Protein AF-A0A812WJ21-F1 (afdb_monomer)

Mean predicted aligned error: 18.33 Å

Solvent-accessible surface area (backbone atoms only — not comparable to full-atom values): 18039 Å² total; per-residue (Å²): 114,68,67,64,50,43,68,72,65,39,50,43,44,61,66,55,54,52,52,36,38,76,70,66,51,42,47,60,59,77,84,38,52,49,103,88,46,75,55,64,48,77,44,62,39,42,38,61,66,69,99,84,56,97,63,82,64,48,76,44,56,28,40,33,50,96,64,35,38,33,55,75,62,53,74,68,57,50,50,52,52,50,43,69,74,70,44,82,77,50,76,66,56,58,55,52,54,69,70,65,81,79,85,80,81,92,75,94,80,79,92,82,91,83,90,85,84,87,86,86,90,90,83,69,77,81,88,84,92,62,83,84,70,88,58,79,74,75,71,65,77,89,69,73,78,76,76,62,81,45,96,82,74,53,65,37,38,96,89,77,66,48,63,56,77,92,70,74,71,68,49,73,70,52,48,48,52,62,74,70,48,51,49,60,21,32,31,64,47,35,48,68,51,41,56,54,40,29,59,76,69,70,37,44,89,80,42,48,66,55,52,52,50,61,48,69,73,50,68,88,66,92,57,58,65,67,83,61,81,89,47,66,73,82,79,52,56,64,68,59,43,58,61,64,16,27,93,74,66,52,72,66,59,46,50,47,52,50,48,50,62,71,72,46,58,48,87,79,84,57,86,86,58,92,56,79,82,82,78,107

Radius of gyration: 26.26 Å; Cα contacts (8 Å, |Δi|>4): 243; chains: 1; bounding box: 61×59×67 Å

Structure (mmCIF, N/CA/C/O backbone):
data_AF-A0A812WJ21-F1
#
_entry.id   AF-A0A812WJ21-F1
#
loop_
_atom_site.group_PDB
_atom_site.id
_atom_site.type_symbol
_atom_site.label_atom_id
_atom_site.label_alt_id
_atom_site.label_comp_id
_atom_site.label_asym_id
_atom_site.label_entity_id
_atom_site.label_seq_id
_atom_site.pdbx_PDB_ins_code
_atom_site.Cartn_x
_atom_site.Cartn_y
_atom_site.Cartn_z
_atom_site.occupancy
_atom_site.B_iso_or_equiv
_atom_site.auth_seq_id
_atom_site.auth_comp_id
_atom_site.auth_asym_id
_atom_site.auth_atom_id
_atom_site.pdbx_PDB_model_num
ATOM 1 N N . SER A 1 1 ? -24.408 6.152 34.529 1.00 71.56 1 SER A N 1
ATOM 2 C CA . SER A 1 1 ? -23.507 5.063 34.123 1.00 71.56 1 SER A CA 1
ATOM 3 C C . SER A 1 1 ? -22.146 5.589 33.698 1.00 71.56 1 SER A C 1
ATOM 5 O O . SER A 1 1 ? -22.067 6.591 32.989 1.00 71.56 1 SER A O 1
ATOM 7 N N . LEU A 1 2 ? -21.083 4.865 34.068 1.00 71.75 2 LEU A N 1
ATOM 8 C CA . LEU A 1 2 ? -19.720 5.012 33.532 1.00 71.75 2 LEU A CA 1
ATOM 9 C C . LEU A 1 2 ? -19.694 5.002 31.998 1.00 71.75 2 LEU A C 1
ATOM 11 O O . LEU A 1 2 ? -19.052 5.839 31.379 1.00 71.75 2 LEU A O 1
ATOM 15 N N . LEU A 1 3 ? -20.459 4.085 31.401 1.00 70.38 3 LEU A N 1
ATOM 16 C CA . LEU A 1 3 ? -20.595 3.868 29.960 1.00 70.38 3 LEU A CA 1
ATOM 17 C C . LEU A 1 3 ? -20.854 5.157 29.154 1.00 70.38 3 LEU A C 1
ATOM 19 O O . LEU A 1 3 ? -20.234 5.354 28.114 1.00 70.38 3 LEU A O 1
ATOM 23 N N . ARG A 1 4 ? -21.714 6.068 29.636 1.00 74.19 4 ARG A N 1
ATOM 24 C CA . ARG A 1 4 ? -21.954 7.358 28.955 1.00 74.19 4 ARG A CA 1
ATOM 25 C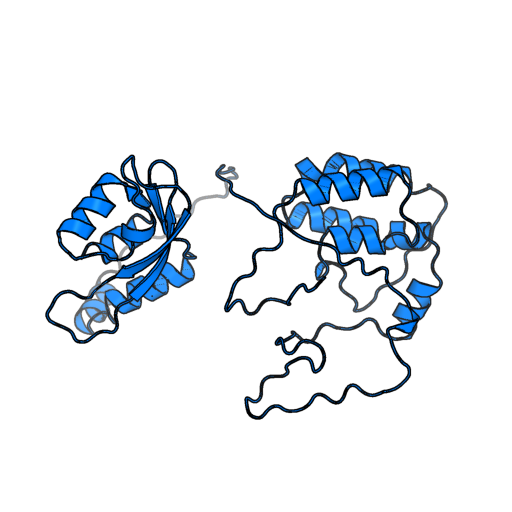 C . ARG A 1 4 ? -20.749 8.301 29.036 1.00 74.19 4 ARG A C 1
ATOM 27 O O . ARG A 1 4 ? -20.488 9.014 28.074 1.00 74.19 4 ARG A O 1
ATOM 34 N N . ARG A 1 5 ? -20.005 8.280 30.148 1.00 77.06 5 ARG A N 1
ATOM 35 C CA . ARG A 1 5 ? -18.767 9.058 30.325 1.00 77.06 5 ARG A CA 1
ATOM 36 C C . ARG A 1 5 ? -17.659 8.527 29.413 1.00 77.06 5 ARG A C 1
ATOM 38 O O . ARG A 1 5 ? -17.090 9.286 28.644 1.00 77.06 5 ARG A O 1
ATOM 45 N N . LEU A 1 6 ? -17.473 7.205 29.409 1.00 77.19 6 LEU A N 1
ATOM 46 C CA . LEU A 1 6 ? -16.522 6.471 28.570 1.00 77.19 6 LEU A CA 1
ATOM 47 C C . LEU A 1 6 ? -16.714 6.755 27.069 1.00 77.19 6 LEU A C 1
ATOM 49 O O . LEU A 1 6 ? -15.742 6.882 26.333 1.00 77.19 6 LEU A O 1
ATOM 53 N N . LEU A 1 7 ? -17.964 6.889 26.611 1.00 75.00 7 LEU A N 1
ATOM 54 C CA . LEU A 1 7 ? -18.275 7.236 25.220 1.00 75.00 7 LEU A CA 1
ATOM 55 C C . LEU A 1 7 ? -18.104 8.731 24.912 1.00 75.00 7 LEU A C 1
ATOM 57 O O . LEU A 1 7 ? -17.746 9.068 23.789 1.00 75.00 7 LEU A O 1
ATOM 61 N N . ALA A 1 8 ? -18.325 9.625 25.878 1.00 77.25 8 ALA A N 1
ATOM 62 C CA . ALA A 1 8 ? -18.106 11.061 25.690 1.00 77.25 8 ALA A CA 1
ATOM 63 C C . ALA A 1 8 ? -16.611 11.432 25.692 1.00 77.25 8 ALA A C 1
ATOM 65 O O . ALA A 1 8 ? -16.162 12.203 24.848 1.00 77.25 8 ALA A O 1
ATOM 66 N N . GLU A 1 9 ? -15.845 10.870 26.628 1.00 80.75 9 GLU A N 1
ATOM 67 C CA . GLU A 1 9 ? -14.429 11.187 26.858 1.00 80.75 9 GLU A CA 1
ATOM 68 C C . GLU A 1 9 ? -13.484 10.314 26.017 1.00 80.75 9 GLU A C 1
ATOM 70 O O . GLU A 1 9 ? -12.372 10.736 25.719 1.00 80.75 9 GLU A O 1
ATOM 75 N N . ARG A 1 10 ? -13.926 9.116 25.593 1.00 78.12 10 ARG A N 1
ATOM 76 C CA . ARG A 1 10 ? -13.173 8.087 24.830 1.00 78.12 10 ARG A CA 1
ATOM 77 C C . ARG A 1 10 ? -11.959 7.480 25.547 1.00 78.12 10 ARG A C 1
ATOM 79 O O . ARG A 1 10 ? -11.458 6.448 25.101 1.00 78.12 10 ARG A O 1
ATOM 86 N N . GLU A 1 11 ? -11.546 8.084 26.652 1.00 81.94 11 GLU A N 1
ATOM 87 C CA . GLU A 1 11 ? -10.436 7.718 27.525 1.00 81.94 11 GLU A CA 1
ATOM 88 C C . GLU A 1 11 ? -10.957 7.454 28.953 1.00 81.94 11 GLU A C 1
ATOM 90 O O . GLU A 1 11 ? -11.935 8.060 29.393 1.00 81.94 11 GLU A O 1
ATOM 95 N N . LEU A 1 12 ? -10.310 6.550 29.692 1.00 81.56 12 LEU A N 1
ATOM 96 C CA . LEU A 1 12 ? -10.530 6.338 31.126 1.00 81.56 12 LEU A CA 1
ATOM 97 C C . LEU A 1 12 ? -9.187 6.110 31.821 1.00 81.56 12 LEU A C 1
ATOM 99 O O . LEU A 1 12 ? -8.403 5.266 31.384 1.00 81.56 12 LEU A O 1
ATOM 103 N N . THR A 1 13 ? -8.907 6.814 32.920 1.00 83.56 13 THR A N 1
ATOM 104 C CA . THR A 1 13 ? -7.627 6.616 33.619 1.00 83.56 13 THR A CA 1
ATOM 105 C C . THR A 1 13 ? -7.554 5.237 34.280 1.00 83.56 13 THR A C 1
ATOM 107 O O . THR A 1 13 ? -8.561 4.691 34.742 1.00 83.56 13 THR A O 1
ATOM 110 N N . ALA A 1 14 ? -6.346 4.673 34.399 1.00 79.06 14 ALA A N 1
ATOM 111 C CA . ALA A 1 14 ? -6.130 3.381 35.066 1.00 79.06 14 ALA A CA 1
ATOM 112 C C . ALA A 1 14 ? -6.646 3.338 36.526 1.00 79.06 14 ALA A C 1
ATOM 114 O O . ALA A 1 14 ? -6.975 2.271 37.047 1.00 79.06 14 ALA A O 1
ATOM 115 N N . THR A 1 15 ? -6.736 4.496 37.186 1.00 82.25 15 THR A N 1
ATOM 116 C CA . THR A 1 15 ? -7.358 4.679 38.505 1.00 82.25 15 THR A CA 1
ATOM 117 C C . THR A 1 15 ? -8.878 4.532 38.473 1.00 82.25 15 THR A C 1
ATOM 119 O O . THR A 1 15 ? -9.431 3.775 39.266 1.00 82.25 15 THR A O 1
ATOM 122 N N . GLU A 1 16 ? -9.557 5.201 37.542 1.00 84.19 16 GLU A N 1
ATOM 123 C CA . GLU A 1 16 ? -11.023 5.175 37.441 1.00 84.19 16 GLU A CA 1
ATOM 124 C C . GLU A 1 16 ? -11.541 3.838 36.906 1.00 84.19 16 GLU A C 1
ATOM 126 O O . GLU A 1 16 ? -12.606 3.384 37.318 1.00 84.19 16 GLU A O 1
ATOM 131 N N . ALA A 1 17 ? -10.767 3.175 36.041 1.00 81.69 17 ALA A N 1
ATOM 132 C CA . ALA A 1 17 ? -11.058 1.830 35.552 1.00 81.69 17 ALA A CA 1
ATOM 133 C C . ALA A 1 17 ? -11.152 0.812 36.707 1.00 81.69 17 ALA A C 1
ATOM 135 O O . ALA A 1 17 ? -12.098 0.027 36.770 1.00 81.69 17 ALA A O 1
ATOM 136 N N . ARG A 1 18 ? -10.221 0.887 37.668 1.00 82.12 18 ARG A N 1
ATOM 137 C CA . ARG A 1 18 ? -10.233 0.074 38.899 1.00 82.12 18 ARG A CA 1
ATOM 138 C C . ARG A 1 18 ? -11.337 0.479 39.874 1.00 82.12 18 ARG A C 1
ATOM 140 O O . ARG A 1 18 ? -11.901 -0.373 40.555 1.00 82.12 18 ARG A O 1
ATOM 147 N N . GLU A 1 19 ? -11.666 1.768 39.956 1.00 85.19 19 GLU A N 1
ATOM 148 C CA . GLU A 1 19 ? -12.785 2.216 40.788 1.00 85.19 19 GLU A CA 1
ATOM 149 C C . GLU A 1 19 ? -14.120 1.682 40.243 1.00 85.19 19 GLU A C 1
ATOM 151 O O . GLU A 1 19 ? -14.912 1.126 40.999 1.00 85.19 19 GLU A O 1
ATOM 156 N N . ALA A 1 20 ? -14.333 1.745 38.926 1.00 83.00 20 ALA A N 1
ATOM 157 C CA . ALA A 1 20 ? -15.481 1.145 38.249 1.00 83.00 20 ALA A CA 1
ATOM 158 C C . ALA A 1 20 ? -15.585 -0.378 38.452 1.00 83.00 20 ALA A C 1
ATOM 160 O O . ALA A 1 20 ? -16.666 -0.881 38.760 1.00 83.00 20 ALA A O 1
ATOM 161 N N . GLU A 1 21 ? -14.468 -1.102 38.334 1.00 83.50 21 GLU A N 1
ATOM 162 C CA . GLU A 1 21 ? -14.368 -2.535 38.650 1.00 83.50 21 GLU A CA 1
ATOM 163 C C . GLU A 1 21 ? -14.791 -2.816 40.103 1.00 83.50 21 GLU A C 1
ATOM 165 O O . GLU A 1 21 ? -15.633 -3.678 40.350 1.00 83.50 21 GLU A O 1
ATOM 170 N N . SER A 1 22 ? -14.311 -2.019 41.069 1.00 84.62 22 SER A N 1
ATOM 171 C CA . SER A 1 22 ? -14.700 -2.144 42.486 1.00 84.62 22 SER A CA 1
ATOM 172 C C . SER A 1 22 ? -16.176 -1.833 42.772 1.00 84.62 22 SER A C 1
ATOM 174 O O . SER A 1 22 ? -16.721 -2.320 43.763 1.00 84.62 22 SER A O 1
ATOM 176 N N . ARG A 1 23 ? -16.839 -1.061 41.897 1.00 84.94 23 ARG A N 1
ATOM 177 C CA . ARG A 1 23 ? -18.291 -0.807 41.926 1.00 84.94 23 ARG A CA 1
ATOM 178 C C . ARG A 1 23 ? -19.095 -1.854 41.138 1.00 84.94 23 ARG A C 1
ATOM 180 O O . ARG A 1 23 ? -20.321 -1.810 41.161 1.00 84.94 23 ARG A O 1
ATOM 187 N N . GLY A 1 24 ? -18.434 -2.793 40.454 1.00 81.31 24 GLY A N 1
ATOM 188 C CA . GLY A 1 24 ? -19.066 -3.816 39.613 1.00 81.31 24 GLY A CA 1
ATOM 189 C C . GLY A 1 24 ? -19.594 -3.304 38.266 1.00 81.31 24 GLY A C 1
ATOM 190 O O . GLY A 1 24 ? -20.314 -4.024 37.581 1.00 81.31 24 GLY A O 1
ATOM 191 N N . GLU A 1 25 ? -19.242 -2.079 37.867 1.00 80.56 25 GLU A N 1
ATOM 192 C CA . GLU A 1 25 ? -19.702 -1.442 36.619 1.00 80.56 25 GLU A CA 1
ATOM 193 C C . GLU A 1 25 ? -18.975 -1.970 35.369 1.00 80.56 25 GLU A C 1
ATOM 195 O O . GLU A 1 25 ? -19.390 -1.703 34.239 1.00 80.56 25 GLU A O 1
ATOM 200 N N . LEU A 1 26 ? -17.861 -2.676 35.575 1.00 78.19 26 LEU A N 1
ATOM 201 C CA . LEU A 1 26 ? -16.886 -3.042 34.556 1.00 78.19 26 LEU A CA 1
ATOM 202 C C . LEU A 1 26 ? -16.240 -4.391 34.911 1.00 78.19 26 LEU A C 1
ATOM 204 O O . LEU A 1 26 ? -15.909 -4.634 36.070 1.00 78.19 26 LEU A O 1
ATOM 208 N N . GLN A 1 27 ? -16.069 -5.262 33.913 1.00 78.75 27 GLN A N 1
ATOM 209 C CA . GLN A 1 27 ? -15.474 -6.602 34.044 1.00 78.75 27 GLN A CA 1
ATOM 210 C C . GLN A 1 27 ? -14.436 -6.844 32.934 1.00 78.75 27 GLN A C 1
ATOM 212 O O . GLN A 1 27 ? -14.587 -6.308 31.830 1.00 78.75 27 GLN A O 1
ATOM 217 N N . GLY A 1 28 ? -13.408 -7.656 33.211 1.00 74.69 28 GLY A N 1
ATOM 218 C CA . GLY A 1 28 ? -12.339 -8.024 32.274 1.00 74.69 28 GLY A CA 1
ATOM 219 C C . GLY A 1 28 ? -10.954 -7.433 32.590 1.00 74.69 28 GLY A C 1
ATOM 220 O O . GLY A 1 28 ? -9.984 -7.783 31.915 1.00 74.69 28 GLY A O 1
ATOM 221 N N . LEU A 1 29 ? -10.820 -6.561 33.600 1.00 76.19 29 LEU A N 1
ATOM 222 C CA . LEU A 1 29 ? -9.520 -6.008 34.023 1.00 76.19 29 LEU A CA 1
ATOM 223 C C . LEU A 1 29 ? -8.632 -7.038 34.730 1.00 76.19 29 LEU A C 1
ATOM 225 O O . LEU A 1 29 ? -7.406 -6.908 34.701 1.00 76.19 29 LEU A O 1
ATOM 229 N N . GLU A 1 30 ? -9.214 -8.103 35.278 1.00 76.50 30 GLU A N 1
ATOM 230 C CA . GLU A 1 30 ? -8.499 -9.223 35.884 1.00 76.50 30 GLU A CA 1
ATOM 231 C C . GLU A 1 30 ? -7.540 -9.927 34.903 1.00 76.50 30 GLU A C 1
ATOM 233 O O . GLU A 1 30 ? -6.543 -10.509 35.325 1.00 76.50 30 GLU A O 1
ATOM 238 N N . ALA A 1 31 ? -7.780 -9.816 33.590 1.00 69.75 31 ALA A N 1
ATOM 239 C CA . ALA A 1 31 ? -6.888 -10.325 32.545 1.00 69.75 31 ALA A CA 1
ATOM 240 C C . ALA A 1 31 ? -5.664 -9.422 32.271 1.00 69.75 31 ALA A C 1
ATOM 242 O O . ALA A 1 31 ? -4.700 -9.866 31.644 1.00 69.75 31 ALA A O 1
ATOM 243 N N . LEU A 1 32 ? -5.693 -8.163 32.724 1.00 68.38 32 LEU A N 1
ATOM 244 C CA . LEU A 1 32 ? -4.617 -7.174 32.561 1.00 68.38 32 LEU A CA 1
ATOM 245 C C . LEU A 1 32 ? -3.864 -6.878 33.865 1.00 68.38 32 LEU A C 1
ATOM 247 O O . LEU A 1 32 ? -2.745 -6.362 33.814 1.00 68.38 32 LEU A O 1
ATOM 251 N N . SER A 1 33 ? -4.476 -7.171 35.014 1.00 66.00 33 SER A N 1
ATOM 252 C CA . SER A 1 33 ? -3.963 -6.855 36.346 1.00 66.00 33 SER A CA 1
ATOM 253 C C . SER A 1 33 ? -2.974 -7.908 36.842 1.00 66.00 33 SER A C 1
ATOM 255 O O . SER A 1 33 ? -3.344 -9.021 37.208 1.00 66.00 33 SER A O 1
ATOM 257 N N . ASP A 1 34 ? -1.697 -7.537 36.876 1.00 68.69 34 ASP A N 1
ATOM 258 C CA . ASP A 1 34 ? -0.644 -8.295 37.547 1.00 68.69 34 ASP A CA 1
ATOM 259 C C . ASP A 1 34 ? -0.338 -7.656 38.914 1.00 68.69 34 ASP A C 1
ATOM 261 O O . ASP A 1 34 ? -0.689 -6.500 39.167 1.00 68.69 34 ASP A O 1
ATOM 265 N N . ALA A 1 35 ? 0.379 -8.357 39.796 1.00 59.34 35 ALA A N 1
ATOM 266 C CA . ALA A 1 35 ? 0.643 -7.891 41.169 1.00 59.34 35 ALA A CA 1
ATOM 267 C C . ALA A 1 35 ? 1.419 -6.551 41.271 1.00 59.34 35 ALA A C 1
ATOM 269 O O . ALA A 1 35 ? 1.544 -5.992 42.360 1.00 59.34 35 ALA A O 1
ATOM 270 N N . ALA A 1 36 ? 1.938 -6.036 40.150 1.00 58.12 36 ALA A N 1
ATOM 271 C CA . ALA A 1 36 ? 2.646 -4.761 40.041 1.00 58.12 36 ALA A CA 1
ATOM 272 C C . ALA A 1 36 ? 1.864 -3.647 39.305 1.00 58.12 36 ALA A C 1
ATOM 274 O O . ALA A 1 36 ? 2.296 -2.497 39.338 1.00 58.12 36 ALA A O 1
ATOM 275 N N . GLY A 1 37 ? 0.743 -3.941 38.632 1.00 64.19 37 GLY A N 1
ATOM 276 C CA . GLY A 1 37 ? 0.051 -2.964 37.782 1.00 64.19 37 GLY A CA 1
ATOM 277 C C . GLY A 1 37 ? -0.811 -3.585 36.681 1.00 64.19 37 GLY A C 1
ATOM 278 O O . GLY A 1 37 ? -0.810 -4.798 36.489 1.00 64.19 37 GLY A O 1
ATOM 279 N N . LEU A 1 38 ? -1.535 -2.740 35.941 1.00 64.19 38 LEU A N 1
ATOM 280 C CA . LEU A 1 38 ? -2.133 -3.147 34.667 1.00 64.19 38 LEU A CA 1
ATOM 281 C C . LEU A 1 38 ? -1.044 -3.149 33.578 1.00 64.19 38 LEU A C 1
ATOM 283 O O . LEU A 1 38 ? -0.205 -2.248 33.556 1.00 64.19 38 LEU A O 1
ATOM 287 N N . LYS A 1 39 ? -1.048 -4.134 32.674 1.00 66.12 39 LYS A N 1
ATOM 288 C CA . LYS A 1 39 ? -0.121 -4.188 31.525 1.00 66.12 39 LYS A CA 1
ATOM 289 C C . LYS A 1 39 ? -0.755 -3.602 30.258 1.00 66.12 39 LYS A C 1
ATOM 291 O O . LYS A 1 39 ? -1.908 -3.938 29.992 1.00 66.12 39 LYS A O 1
ATOM 296 N N . PRO A 1 40 ? -0.014 -2.841 29.427 1.00 68.31 40 PRO A N 1
ATOM 297 C CA . PRO A 1 40 ? -0.504 -2.409 28.121 1.00 68.31 40 PRO A CA 1
ATOM 298 C C . PRO A 1 40 ? -0.958 -3.588 27.250 1.00 68.31 40 PRO A C 1
ATOM 300 O O . PRO A 1 40 ? -0.296 -4.629 27.206 1.00 68.31 40 PRO A O 1
ATOM 303 N N . GLY A 1 41 ? -2.082 -3.432 26.552 1.00 72.69 41 GLY A N 1
ATOM 304 C CA . GLY A 1 41 ? -2.715 -4.524 25.812 1.00 72.69 41 GLY A CA 1
ATOM 305 C C . GLY A 1 41 ? -4.108 -4.179 25.289 1.00 72.69 41 GLY A C 1
ATOM 306 O O . GLY A 1 41 ? -4.515 -3.021 25.294 1.00 72.69 41 GLY A O 1
ATOM 307 N N . PHE A 1 42 ? -4.846 -5.195 24.844 1.00 67.44 42 PHE A N 1
ATOM 308 C CA . PHE A 1 42 ? -6.238 -5.064 24.406 1.00 67.44 42 PHE A CA 1
ATOM 309 C C . PHE A 1 42 ? -7.157 -5.862 25.328 1.00 67.44 42 PHE A C 1
ATOM 311 O O . PHE A 1 42 ? -6.822 -6.984 25.708 1.00 67.44 42 PHE A O 1
ATOM 318 N N . VAL A 1 43 ? -8.329 -5.311 25.640 1.00 69.81 43 VAL A N 1
ATOM 319 C CA . VAL A 1 43 ? -9.354 -5.980 26.450 1.00 69.81 43 VAL A CA 1
ATOM 320 C C . VAL A 1 43 ? -10.737 -5.776 25.843 1.00 69.81 43 VAL A C 1
ATOM 322 O O . VAL A 1 43 ? -11.020 -4.737 25.247 1.00 69.81 43 VAL A O 1
ATOM 325 N N . ALA A 1 44 ? -11.603 -6.774 26.002 1.00 70.81 44 ALA A N 1
ATOM 326 C CA . ALA A 1 44 ? -13.026 -6.644 25.722 1.00 70.81 44 ALA A CA 1
ATOM 327 C C . ALA A 1 44 ? -13.739 -6.268 27.027 1.00 70.81 44 ALA A C 1
ATOM 329 O O . ALA A 1 44 ? -14.006 -7.132 27.861 1.00 70.81 44 ALA A O 1
ATOM 330 N N . LEU A 1 45 ? -14.019 -4.978 27.215 1.00 70.19 45 LEU A N 1
ATOM 331 C CA . LEU A 1 45 ? -14.797 -4.506 28.355 1.00 70.19 45 LEU A CA 1
ATOM 332 C C . LEU A 1 45 ? -16.247 -4.946 28.195 1.00 70.19 45 LEU A C 1
ATOM 334 O O . LEU A 1 45 ? -16.891 -4.593 27.207 1.00 70.19 45 LEU A O 1
ATOM 338 N N . THR A 1 46 ? -16.765 -5.674 29.182 1.00 72.88 46 THR A N 1
ATOM 339 C CA . THR A 1 46 ? -18.200 -5.965 29.276 1.00 72.88 46 THR A CA 1
ATOM 340 C C . THR A 1 46 ? -18.846 -4.931 30.188 1.00 72.88 46 THR A C 1
ATOM 342 O O . THR A 1 46 ? -18.549 -4.867 31.380 1.00 72.88 46 THR A O 1
ATOM 345 N N . LEU A 1 47 ? -19.704 -4.095 29.606 1.00 68.50 47 LEU A N 1
ATOM 346 C CA . LEU A 1 47 ? -20.352 -2.960 30.255 1.00 68.50 47 LEU A CA 1
ATOM 347 C C . LEU A 1 47 ? -21.804 -3.339 30.566 1.00 68.50 47 LEU A C 1
ATOM 349 O O . LEU A 1 47 ? -22.617 -3.570 29.663 1.00 68.50 47 LEU A O 1
ATOM 353 N N . LEU A 1 48 ? -22.101 -3.459 31.861 1.00 67.06 48 LEU A N 1
ATOM 354 C CA . LEU A 1 48 ? -23.391 -3.922 32.369 1.00 67.06 48 LEU A CA 1
ATOM 355 C C . LEU A 1 48 ? -24.425 -2.777 32.398 1.00 67.06 48 LEU A C 1
ATOM 357 O O . LEU A 1 48 ? -24.062 -1.631 32.679 1.00 67.06 48 LEU A O 1
ATOM 361 N N . PRO A 1 49 ? -25.716 -3.053 32.128 1.00 65.94 49 PRO A N 1
ATOM 362 C CA . PRO A 1 49 ? -26.780 -2.075 32.337 1.00 65.94 49 PRO A CA 1
ATOM 363 C C . PRO A 1 49 ? -27.017 -1.825 33.836 1.00 65.94 49 PRO A C 1
ATOM 365 O O . PRO A 1 49 ? -26.864 -2.724 34.662 1.00 65.94 49 PRO A O 1
ATOM 368 N N . GLU A 1 50 ? -27.451 -0.612 34.186 1.00 66.12 50 GLU A N 1
ATOM 369 C CA . GLU A 1 50 ? -27.962 -0.316 35.532 1.00 66.12 50 GLU A CA 1
ATOM 370 C C . GLU A 1 50 ? -29.236 -1.153 35.802 1.00 66.12 50 GLU A C 1
ATOM 372 O O . GLU A 1 50 ? -30.021 -1.394 34.884 1.00 66.12 50 GLU A O 1
ATOM 377 N N . GLU A 1 51 ? -29.441 -1.592 37.052 1.00 60.12 51 GLU A N 1
ATOM 378 C CA . GLU A 1 51 ? -30.209 -2.791 37.483 1.00 60.12 51 GLU A CA 1
ATOM 379 C C . GLU A 1 51 ? -31.700 -2.928 37.069 1.00 60.12 51 GLU A C 1
ATOM 381 O O . GLU A 1 51 ? -32.392 -3.830 37.541 1.00 60.12 51 GLU A O 1
ATOM 386 N N . LYS A 1 52 ? -32.251 -2.035 36.241 1.00 60.25 52 LYS A N 1
ATOM 387 C CA . LYS A 1 52 ? -33.697 -1.912 35.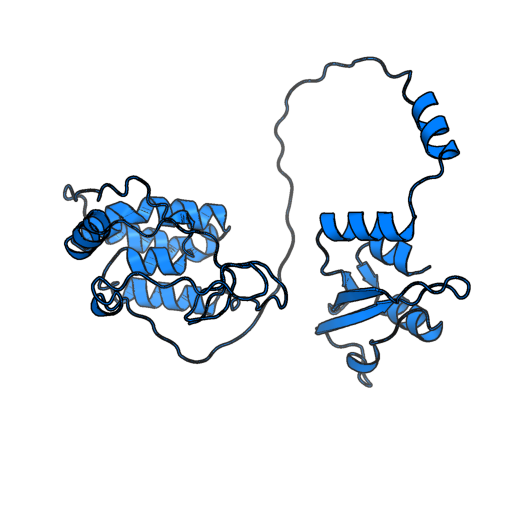979 1.00 60.25 52 LYS A CA 1
ATOM 388 C C . LYS A 1 52 ? -34.154 -2.302 34.575 1.00 60.25 52 LYS A C 1
ATOM 390 O O . LYS A 1 52 ? -35.362 -2.404 34.369 1.00 60.25 52 LYS A O 1
ATOM 395 N N . GLU A 1 53 ? -33.250 -2.550 33.626 1.00 56.56 53 GLU A N 1
ATOM 396 C CA . GLU A 1 53 ? -33.621 -2.949 32.260 1.00 56.56 53 GLU A CA 1
ATOM 397 C C . GLU A 1 53 ? -32.886 -4.221 31.797 1.00 56.56 53 GLU A C 1
ATOM 399 O O . GLU A 1 53 ? -31.660 -4.280 31.889 1.00 56.56 53 GLU A O 1
ATOM 404 N N . PRO A 1 54 ? -33.589 -5.222 31.225 1.00 56.09 54 PRO A N 1
ATOM 405 C CA . PRO A 1 54 ? -32.991 -6.460 30.717 1.00 56.09 54 PRO A CA 1
ATOM 406 C C . PRO A 1 54 ? -32.349 -6.261 29.329 1.00 56.09 54 PRO A C 1
ATOM 408 O O . PRO A 1 54 ? -32.610 -7.016 28.391 1.00 56.09 54 PRO A O 1
ATOM 411 N N . LYS A 1 55 ? -31.533 -5.214 29.176 1.00 61.62 55 LYS A N 1
ATOM 412 C CA . LYS A 1 55 ? -30.726 -4.985 27.971 1.00 61.62 55 LYS A CA 1
ATOM 413 C C . LYS A 1 55 ? -29.543 -5.966 27.946 1.00 61.62 55 LYS A C 1
ATOM 415 O O . LYS A 1 55 ? -29.000 -6.279 29.007 1.00 61.62 55 LYS A O 1
ATOM 420 N N . PRO A 1 56 ? -29.129 -6.470 26.769 1.00 58.41 56 PRO A N 1
ATOM 421 C CA . PRO A 1 56 ? -27.911 -7.267 26.670 1.00 58.41 56 PRO A CA 1
ATOM 422 C C . PRO A 1 56 ? -26.696 -6.413 27.079 1.00 58.41 56 PRO A C 1
ATOM 424 O O . PRO A 1 56 ? -26.675 -5.218 26.776 1.00 58.41 56 PRO A O 1
ATOM 427 N N . PRO A 1 57 ? -25.685 -6.988 27.754 1.00 67.88 57 PRO A N 1
ATOM 428 C CA . PRO A 1 57 ? -24.478 -6.253 28.110 1.00 67.88 57 PRO A CA 1
ATOM 429 C C . PRO A 1 57 ? -23.673 -5.906 26.853 1.00 67.88 57 PRO A C 1
ATOM 431 O O . PRO A 1 57 ? -23.591 -6.699 25.911 1.00 67.88 57 PRO A O 1
ATOM 434 N N . TYR A 1 58 ? -23.059 -4.726 26.846 1.00 68.69 58 TYR A N 1
ATOM 435 C CA . TYR A 1 58 ? -22.302 -4.233 25.698 1.00 68.69 58 TYR A CA 1
ATOM 436 C C . TYR A 1 58 ? -20.835 -4.646 25.823 1.00 68.69 58 TYR A C 1
ATOM 438 O O . TYR A 1 58 ? -20.188 -4.328 26.817 1.00 68.69 58 TYR A O 1
ATOM 446 N N . ALA A 1 59 ? -20.304 -5.336 24.813 1.00 70.19 59 ALA A N 1
ATOM 447 C CA . ALA A 1 59 ? -18.887 -5.679 24.731 1.00 70.19 59 ALA A CA 1
ATOM 448 C C . ALA A 1 59 ? -18.157 -4.668 23.834 1.00 70.19 59 ALA A C 1
ATOM 450 O O . ALA A 1 59 ? -18.502 -4.529 22.660 1.00 70.19 59 ALA A O 1
ATOM 451 N N . VAL A 1 60 ? -17.150 -3.975 24.369 1.00 70.50 60 VAL A N 1
ATOM 452 C CA . VAL A 1 60 ? -16.377 -2.956 23.640 1.00 70.50 60 VAL A CA 1
ATOM 453 C C . VAL A 1 60 ? -14.886 -3.276 23.711 1.00 70.50 60 VAL A C 1
ATOM 455 O O . VAL A 1 60 ? -14.347 -3.525 24.787 1.00 70.50 60 VAL A O 1
ATOM 458 N N . ALA A 1 61 ? -14.208 -3.260 22.562 1.00 73.62 61 ALA A N 1
ATOM 459 C CA . ALA A 1 61 ? -12.758 -3.398 22.507 1.00 73.62 61 ALA A CA 1
ATOM 460 C C . ALA A 1 61 ? -12.080 -2.086 22.933 1.00 73.62 61 ALA A C 1
ATOM 462 O O . ALA A 1 61 ? -12.354 -1.023 22.371 1.00 73.62 61 ALA A O 1
ATOM 463 N N . ALA A 1 62 ? -11.172 -2.175 23.899 1.00 76.50 62 ALA A N 1
ATOM 464 C CA . ALA A 1 62 ? -10.363 -1.059 24.364 1.00 76.50 62 ALA A CA 1
ATOM 465 C C . ALA A 1 62 ? -8.871 -1.407 24.321 1.00 76.50 62 ALA A C 1
ATOM 467 O O . ALA A 1 62 ? -8.477 -2.545 24.596 1.00 76.50 62 ALA A O 1
ATOM 468 N N . SER A 1 63 ? -8.049 -0.418 23.984 1.00 76.19 63 SER A N 1
ATOM 469 C CA . SER A 1 63 ? -6.590 -0.472 24.070 1.00 76.19 63 SER A CA 1
ATOM 470 C C . SER A 1 63 ? -6.133 0.219 25.348 1.00 76.19 63 SER A C 1
ATOM 472 O O . SER A 1 63 ? -6.400 1.400 25.545 1.00 76.19 63 SER A O 1
ATOM 474 N N . LEU A 1 64 ? -5.435 -0.511 26.213 1.00 73.81 64 LEU A N 1
ATOM 475 C CA . LEU A 1 64 ? -4.813 0.034 27.412 1.00 73.81 64 LEU A CA 1
ATOM 476 C C . LEU A 1 64 ? -3.364 0.445 27.100 1.00 73.81 64 LEU A C 1
ATOM 478 O O . LEU A 1 64 ? -2.555 -0.391 26.687 1.00 73.81 64 LEU A O 1
ATOM 482 N N . SER A 1 65 ? -3.046 1.720 27.321 1.00 69.94 65 SER A N 1
ATOM 483 C CA . SER A 1 65 ? -1.689 2.278 27.338 1.00 69.94 65 SER A CA 1
ATOM 484 C C . SER A 1 65 ? -1.092 2.230 28.757 1.00 69.94 65 SER A C 1
ATOM 486 O O . SER A 1 65 ? -1.690 1.681 29.679 1.00 69.94 65 SER A O 1
ATOM 488 N N . GLU A 1 66 ? 0.103 2.788 28.973 1.00 63.53 66 GLU A N 1
ATOM 489 C CA . GLU A 1 66 ? 0.706 2.840 30.320 1.00 63.53 66 GLU A CA 1
ATOM 490 C C . GLU A 1 66 ? -0.042 3.777 31.292 1.00 63.53 66 GLU A C 1
ATOM 492 O O . GLU A 1 66 ? 0.120 3.651 32.505 1.00 63.53 66 GLU A O 1
ATOM 497 N N . SER A 1 67 ? -0.873 4.696 30.782 1.00 66.38 67 SER A N 1
ATOM 498 C CA . SER A 1 67 ? -1.602 5.698 31.576 1.00 66.38 67 SER A CA 1
ATOM 499 C C . SER A 1 67 ? -3.127 5.558 31.527 1.00 66.38 67 SER A C 1
ATOM 501 O O . SER A 1 67 ? -3.796 5.853 32.523 1.00 66.38 67 SER A O 1
ATOM 503 N N . ALA A 1 68 ? -3.685 5.123 30.394 1.00 74.38 68 ALA A N 1
ATOM 504 C CA . ALA A 1 68 ? -5.116 5.230 30.127 1.00 74.38 68 ALA A CA 1
ATOM 505 C C . ALA A 1 68 ? -5.673 4.100 29.253 1.00 74.38 68 ALA A C 1
ATOM 507 O O . ALA A 1 68 ? -4.961 3.466 28.476 1.00 74.38 68 ALA A O 1
ATOM 508 N N . LEU A 1 69 ? -6.974 3.861 29.390 1.00 73.31 69 LEU A N 1
ATOM 509 C CA . LEU A 1 69 ? -7.756 2.937 28.582 1.00 73.31 69 LEU A CA 1
ATOM 510 C C . LEU A 1 69 ? -8.518 3.732 27.516 1.00 73.31 69 LEU A C 1
ATOM 512 O O . LEU A 1 69 ? -9.372 4.549 27.845 1.00 73.31 69 LEU A O 1
ATOM 516 N N . GLU A 1 70 ? -8.213 3.478 26.247 1.00 77.56 70 GLU A N 1
ATOM 517 C CA . GLU A 1 70 ? -8.784 4.163 25.084 1.00 77.56 70 GLU A CA 1
ATOM 518 C C . GLU A 1 70 ? -9.784 3.252 24.355 1.00 77.56 70 GLU A C 1
ATOM 520 O O . GLU A 1 70 ? -9.517 2.068 24.123 1.00 77.56 70 GLU A O 1
ATOM 525 N N . LEU A 1 71 ? -10.940 3.790 23.955 1.00 79.12 71 LEU A N 1
ATOM 526 C CA . LEU A 1 71 ? -11.928 3.042 23.171 1.00 79.12 71 LEU A CA 1
ATOM 527 C C . LEU A 1 71 ? -11.514 2.906 21.700 1.00 79.12 71 LEU A C 1
ATOM 529 O O . LEU A 1 71 ? -11.496 3.888 20.955 1.00 79.12 71 LEU A O 1
ATOM 533 N N . ALA A 1 72 ? -11.328 1.668 21.235 1.00 75.00 72 ALA A N 1
ATOM 534 C CA . ALA A 1 72 ? -10.981 1.346 19.848 1.00 75.00 72 ALA A CA 1
ATOM 535 C C . ALA A 1 72 ? -12.199 1.388 18.889 1.00 75.00 72 ALA A C 1
ATOM 537 O O . ALA A 1 72 ? -12.329 0.550 17.998 1.00 75.00 72 ALA A O 1
ATOM 538 N N . LEU A 1 73 ? -13.103 2.358 19.082 1.00 75.31 73 LEU A N 1
ATOM 539 C CA . LEU A 1 73 ? -14.307 2.582 18.272 1.00 75.31 73 LEU A CA 1
ATOM 540 C C . LEU A 1 73 ? -14.121 3.747 17.295 1.00 75.31 73 LEU A C 1
ATOM 542 O O . LEU A 1 73 ? -13.604 4.809 17.664 1.00 75.31 73 LEU A O 1
ATOM 546 N N . THR A 1 74 ? -14.630 3.601 16.070 1.00 76.25 74 THR A N 1
ATOM 547 C CA . THR A 1 74 ? -14.778 4.732 15.143 1.00 76.25 74 THR A CA 1
ATOM 548 C C . THR A 1 74 ? -15.819 5.730 15.657 1.00 76.25 74 THR A C 1
ATOM 550 O O . THR A 1 74 ? -16.728 5.382 16.411 1.00 76.25 74 THR A O 1
ATOM 553 N N . GLN A 1 75 ? -15.731 6.985 15.208 1.00 72.69 75 GLN A N 1
ATOM 554 C CA . GLN A 1 75 ? -16.697 8.030 15.574 1.00 72.69 75 GLN A CA 1
ATOM 555 C C . GLN A 1 75 ? -18.140 7.666 15.169 1.00 72.69 75 GLN A C 1
ATOM 557 O O . GLN A 1 75 ? -19.081 8.016 15.872 1.00 72.69 75 GLN A O 1
ATOM 562 N N . THR A 1 76 ? -18.312 6.915 14.077 1.00 76.56 76 THR A N 1
ATOM 563 C CA . THR A 1 76 ? -19.607 6.402 13.606 1.00 76.56 76 THR A CA 1
ATOM 564 C C . THR A 1 76 ? -20.186 5.298 14.490 1.00 76.56 76 THR A C 1
ATOM 566 O O . THR A 1 76 ? -21.379 5.318 14.780 1.00 76.56 76 THR A O 1
ATOM 569 N N . GLU A 1 77 ? -19.363 4.353 14.954 1.00 77.38 77 GLU A N 1
ATOM 570 C CA . GLU A 1 77 ? -19.808 3.299 15.883 1.00 77.38 77 GLU A CA 1
ATOM 571 C C . GLU A 1 77 ? -20.136 3.889 17.258 1.00 77.38 77 GLU A C 1
ATOM 573 O O . GLU A 1 77 ? -21.138 3.529 17.869 1.00 77.38 77 GLU A O 1
ATOM 578 N N . LEU A 1 78 ? -19.328 4.851 17.711 1.00 78.44 78 LEU A N 1
ATOM 579 C CA . LEU A 1 78 ? -19.527 5.567 18.966 1.00 78.44 78 LEU A CA 1
ATOM 580 C C . LEU A 1 78 ? -20.813 6.408 18.958 1.00 78.44 78 LEU A C 1
ATOM 582 O O . LEU A 1 78 ? -21.545 6.392 19.945 1.00 78.44 78 LEU A O 1
ATOM 586 N N . ALA A 1 79 ? -21.122 7.088 17.847 1.00 75.62 79 ALA A N 1
ATOM 587 C CA . ALA A 1 79 ? -22.386 7.804 17.676 1.00 75.62 79 ALA A CA 1
ATOM 588 C C . ALA A 1 79 ? -23.592 6.848 17.717 1.00 75.62 79 ALA A C 1
ATOM 590 O O . ALA A 1 79 ? -24.513 7.073 18.497 1.00 75.62 79 ALA A O 1
ATOM 591 N N . SER A 1 80 ? -23.546 5.740 16.964 1.00 77.56 80 SER A N 1
ATOM 592 C CA . SER A 1 80 ? -24.605 4.716 16.979 1.00 77.56 80 SER A CA 1
ATOM 593 C C . SER A 1 80 ? -24.833 4.147 18.383 1.00 77.56 80 SER A C 1
ATOM 595 O O . SER A 1 80 ? -25.973 4.020 18.821 1.00 77.56 80 SER A O 1
ATOM 597 N N . LEU A 1 81 ? -23.758 3.848 19.119 1.00 76.88 81 LEU A N 1
ATOM 598 C CA . LEU A 1 81 ? -23.863 3.305 20.472 1.00 76.88 81 LEU A CA 1
ATOM 599 C C . LEU A 1 81 ? -24.401 4.347 21.469 1.00 76.88 81 LEU A C 1
ATOM 601 O O . LEU A 1 81 ? -25.148 4.001 22.381 1.00 76.88 81 LEU A O 1
ATOM 605 N N . ALA A 1 82 ? -24.063 5.628 21.293 1.00 78.31 82 ALA A N 1
ATOM 606 C CA . ALA A 1 82 ? -24.631 6.715 22.085 1.00 78.31 82 ALA A CA 1
ATOM 607 C C . ALA A 1 82 ? -26.135 6.915 21.809 1.00 78.31 82 ALA A C 1
ATOM 609 O O . ALA A 1 82 ? -26.889 7.162 22.750 1.00 78.31 82 ALA A O 1
ATOM 610 N N . GLU A 1 83 ? -26.588 6.762 20.560 1.00 79.56 83 GLU A N 1
ATOM 611 C CA . GLU A 1 83 ? -28.015 6.762 20.204 1.00 79.56 83 GLU A CA 1
ATOM 612 C C . GLU A 1 83 ? -28.754 5.576 20.848 1.00 79.56 83 GLU A C 1
ATOM 614 O O . GLU A 1 83 ? -29.743 5.789 21.551 1.00 79.56 83 GLU A O 1
ATOM 619 N N . ASP A 1 84 ? -28.233 4.348 20.736 1.00 76.69 84 ASP A N 1
ATOM 620 C CA . ASP A 1 84 ? -28.815 3.147 21.367 1.00 76.69 84 ASP A CA 1
ATOM 621 C C . ASP A 1 84 ? -28.944 3.272 22.903 1.00 76.69 84 ASP A C 1
ATOM 623 O O . ASP A 1 84 ? -29.887 2.757 23.514 1.00 76.69 84 ASP A O 1
ATOM 627 N N . LEU A 1 85 ? -27.998 3.968 23.546 1.00 73.38 85 LEU A N 1
ATOM 628 C CA . LEU A 1 85 ? -27.923 4.133 25.004 1.00 73.38 85 LEU A CA 1
ATOM 629 C C . LEU A 1 85 ? -28.679 5.345 25.551 1.00 73.38 85 LEU A C 1
ATOM 631 O O . LEU A 1 85 ? -28.991 5.382 26.747 1.00 73.38 85 LEU A O 1
ATOM 635 N N . ASN A 1 86 ? -28.960 6.342 24.719 1.00 75.06 86 ASN A N 1
ATOM 636 C CA . ASN A 1 86 ? -29.862 7.442 25.057 1.00 75.06 86 ASN A CA 1
ATOM 637 C C . ASN A 1 86 ? -31.316 7.109 24.684 1.00 75.06 86 ASN A C 1
ATOM 639 O O . ASN A 1 86 ? -32.234 7.627 25.316 1.00 75.06 86 ASN A O 1
ATOM 643 N N . GLY A 1 87 ? -31.512 6.176 23.748 1.00 71.56 87 GLY A N 1
ATOM 644 C CA . GLY A 1 87 ? -32.803 5.835 23.167 1.00 71.56 87 GLY A CA 1
ATOM 645 C C . GLY A 1 87 ? -33.224 6.845 22.099 1.00 71.56 87 GLY A C 1
ATOM 646 O O . GLY A 1 87 ? -32.604 7.894 21.920 1.00 71.56 87 GLY A O 1
ATOM 647 N N . GLN A 1 88 ? -34.317 6.548 21.391 1.00 68.62 88 GLN A N 1
ATOM 648 C CA . GLN A 1 88 ? -34.941 7.567 20.548 1.00 68.62 88 GLN A CA 1
ATOM 649 C C . GLN A 1 88 ? -35.450 8.716 21.437 1.00 68.62 88 GLN A C 1
ATOM 651 O O . GLN A 1 88 ? -36.136 8.434 22.425 1.00 68.62 88 GLN A O 1
ATOM 656 N N . PRO A 1 89 ? -35.156 9.989 21.101 1.00 67.44 89 PRO A N 1
ATOM 657 C CA . PRO A 1 89 ? -35.671 11.126 21.853 1.00 67.44 89 PRO A CA 1
ATOM 658 C C . PRO A 1 89 ? -37.199 11.102 21.848 1.00 67.44 89 PRO A C 1
ATOM 660 O O . PRO A 1 89 ? -37.831 10.710 20.860 1.00 67.44 89 PRO A O 1
ATOM 663 N N . SER A 1 90 ? -37.811 11.515 22.955 1.00 71.69 90 SER A N 1
ATOM 664 C CA . SER A 1 90 ? -39.264 11.490 23.065 1.00 71.69 90 SER A CA 1
ATOM 665 C C . SER A 1 90 ? -39.906 12.431 22.044 1.00 71.69 90 SER A C 1
ATOM 667 O O . SER A 1 90 ? -39.349 13.460 21.654 1.00 71.69 90 SER A O 1
ATOM 669 N N . VAL A 1 91 ? -41.146 12.124 21.653 1.00 74.50 91 VAL A N 1
ATOM 670 C CA . VAL A 1 91 ? -41.928 12.978 20.741 1.00 74.50 91 VAL A CA 1
ATOM 671 C C . VAL A 1 91 ? -42.034 14.420 21.270 1.00 74.50 91 VAL A C 1
ATOM 673 O O . VAL A 1 91 ? -42.098 15.358 20.482 1.00 74.50 91 VAL A O 1
ATOM 676 N N . GLN A 1 92 ? -41.988 14.621 22.592 1.00 70.56 92 GLN A N 1
ATOM 677 C CA . GLN A 1 92 ? -42.002 15.950 23.210 1.00 70.56 92 GLN A CA 1
ATOM 678 C C . GLN A 1 92 ? -40.670 16.702 23.036 1.00 70.56 92 GLN A C 1
ATOM 680 O O . GLN A 1 92 ? -40.692 17.900 22.759 1.00 70.56 92 GLN A O 1
ATOM 685 N N . GLU A 1 93 ? -39.519 16.032 23.118 1.00 72.31 93 GLU A N 1
ATOM 686 C CA . GLU A 1 93 ? -38.196 16.642 22.888 1.00 72.31 93 GLU A CA 1
ATOM 687 C C . GLU A 1 93 ? -37.975 16.994 21.407 1.00 72.31 93 GLU A C 1
ATOM 689 O O . GLU A 1 93 ? -37.465 18.073 21.092 1.00 72.31 93 GLU A O 1
ATOM 694 N N . ILE A 1 94 ? -38.449 16.139 20.492 1.00 72.19 94 ILE A N 1
ATOM 695 C CA . ILE A 1 94 ? -38.444 16.401 19.041 1.00 72.19 94 ILE A CA 1
ATOM 696 C C . ILE A 1 94 ? -39.300 17.639 18.714 1.00 72.19 94 ILE A C 1
ATOM 698 O O . ILE A 1 94 ? -38.879 18.514 17.958 1.00 72.19 94 ILE A O 1
ATOM 702 N N . LEU A 1 95 ? -40.489 17.756 19.314 1.00 73.75 95 LEU A N 1
ATOM 703 C CA . LEU A 1 95 ? -41.355 18.926 19.125 1.00 73.75 95 LEU A CA 1
ATOM 704 C C . LEU A 1 95 ? -40.779 20.198 19.775 1.00 73.75 95 LEU A C 1
ATOM 706 O O . LEU A 1 95 ? -40.923 21.281 19.213 1.00 73.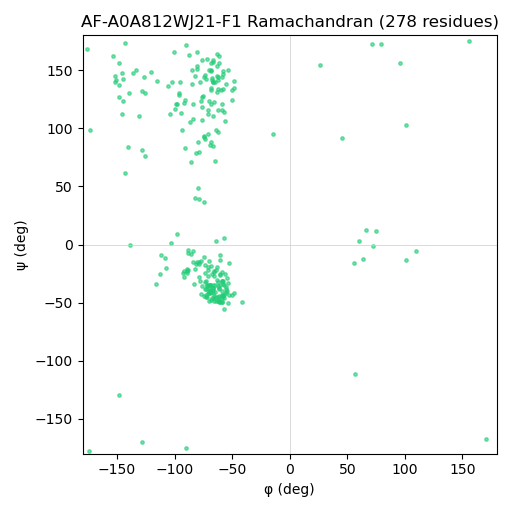75 95 LEU A O 1
ATOM 710 N N . SER A 1 96 ? -40.090 20.074 20.915 1.00 71.50 96 SER A N 1
ATOM 711 C CA . SER A 1 96 ? -39.479 21.210 21.627 1.00 71.50 96 SER A CA 1
ATOM 712 C C . SER A 1 96 ? -38.274 21.794 20.883 1.00 71.50 96 SER A C 1
ATOM 714 O O . SER A 1 96 ? -38.141 23.013 20.762 1.00 71.50 96 SER A O 1
ATOM 716 N N . THR A 1 97 ? -37.410 20.939 20.329 1.00 64.38 97 THR A N 1
ATOM 717 C CA . THR A 1 97 ? -36.250 21.378 19.532 1.00 64.38 97 THR A CA 1
ATOM 718 C C . THR A 1 97 ? -36.676 22.048 18.223 1.00 64.38 97 THR A C 1
ATOM 720 O O . THR A 1 97 ? -36.120 23.086 17.863 1.00 64.38 97 THR A O 1
ATOM 723 N N . ALA A 1 98 ? -37.737 21.557 17.571 1.00 59.22 98 ALA A N 1
ATOM 724 C CA . ALA A 1 98 ? -38.314 22.191 16.383 1.00 59.22 98 ALA A CA 1
ATOM 725 C C . ALA A 1 98 ? -38.834 23.627 16.627 1.00 59.22 98 ALA A C 1
ATOM 727 O O . ALA A 1 98 ? -38.865 24.430 15.695 1.00 59.22 98 ALA A O 1
ATOM 728 N N . THR A 1 99 ? -39.214 23.978 17.864 1.00 57.91 99 THR A N 1
ATOM 729 C CA . THR A 1 99 ? -39.616 25.353 18.224 1.00 57.91 99 THR A CA 1
ATOM 730 C C . THR A 1 99 ? -38.461 26.296 18.570 1.00 57.91 99 THR A C 1
ATOM 732 O O . THR A 1 99 ? -38.675 27.504 18.579 1.00 57.91 99 THR A O 1
ATOM 735 N N . ALA A 1 100 ? -37.247 25.790 18.818 1.00 54.56 100 ALA A N 1
ATOM 736 C CA . ALA A 1 100 ? -36.086 26.619 19.168 1.00 54.56 100 ALA A CA 1
ATOM 737 C C . ALA A 1 100 ? -35.288 27.118 17.944 1.00 54.56 100 ALA A C 1
ATOM 739 O O . ALA A 1 100 ? -34.595 28.127 18.026 1.00 54.56 100 ALA A O 1
ATOM 740 N N . ALA A 1 101 ? -35.395 26.444 16.795 1.00 53.81 101 ALA A N 1
ATOM 741 C CA . ALA A 1 101 ? -34.598 26.715 15.592 1.00 53.81 101 ALA A CA 1
ATOM 742 C C . ALA A 1 101 ? -35.133 27.880 14.719 1.00 53.81 101 ALA A C 1
ATOM 744 O O . ALA A 1 101 ? -35.168 27.777 13.492 1.00 53.81 101 ALA A O 1
ATOM 745 N N . LYS A 1 102 ? -35.597 28.974 15.341 1.00 49.03 102 LYS A N 1
ATOM 746 C CA . LYS A 1 102 ? -36.136 30.168 14.657 1.00 49.03 102 LYS A CA 1
ATOM 747 C C . LYS A 1 102 ? -35.770 31.485 15.355 1.00 49.03 102 LYS A C 1
ATOM 749 O O . LYS A 1 102 ? -36.654 32.216 15.779 1.00 49.03 102 LYS A O 1
ATOM 754 N N . ASP A 1 103 ? -34.473 31.763 15.452 1.00 52.66 103 ASP A N 1
ATOM 755 C CA . ASP A 1 103 ? -33.918 33.118 15.287 1.00 52.66 103 ASP A CA 1
ATOM 756 C C . ASP A 1 103 ? -32.381 33.056 15.299 1.00 52.66 103 ASP A C 1
ATOM 758 O O . ASP A 1 103 ? -31.746 33.009 16.351 1.00 52.66 103 ASP A O 1
ATOM 762 N N . GLN A 1 104 ? -31.774 33.069 14.111 1.00 44.31 104 GLN A N 1
ATOM 763 C CA . GLN A 1 104 ? -30.379 33.465 13.903 1.00 44.31 104 GLN A CA 1
ATOM 764 C C . GLN A 1 104 ? -30.272 34.103 12.506 1.00 44.31 104 GLN A C 1
ATOM 766 O O . GLN A 1 104 ? -30.762 33.503 11.549 1.00 44.31 104 GLN A O 1
ATOM 771 N N . PRO A 1 105 ? -29.718 35.323 12.379 1.00 50.22 105 PRO A N 1
ATOM 772 C CA . PRO A 1 105 ? -29.591 36.005 11.094 1.00 50.22 105 PRO A CA 1
ATOM 773 C C . PRO A 1 105 ? -28.386 35.490 10.300 1.00 50.22 105 PRO A C 1
ATOM 775 O O . PRO A 1 105 ? -27.370 35.114 10.887 1.00 50.22 105 PRO A O 1
ATOM 778 N N . ASP A 1 106 ? -28.481 35.545 8.971 1.00 49.00 106 ASP A N 1
ATOM 779 C CA . ASP A 1 106 ? -27.348 35.294 8.080 1.00 49.00 106 ASP A CA 1
ATOM 780 C C . ASP A 1 106 ? -26.201 36.282 8.354 1.00 49.00 106 ASP A C 1
ATOM 782 O O . ASP A 1 106 ? -26.408 37.496 8.444 1.00 49.00 106 ASP A O 1
ATOM 786 N N . VAL A 1 107 ? -24.981 35.754 8.453 1.00 46.59 107 VAL A N 1
ATOM 787 C CA . VAL A 1 107 ? -23.737 36.530 8.485 1.00 46.59 107 VAL A CA 1
ATOM 788 C C . VAL A 1 107 ? -22.785 35.904 7.474 1.00 46.59 107 VAL A C 1
ATOM 790 O O . VAL A 1 107 ? -22.309 34.787 7.671 1.00 46.59 107 VAL A O 1
ATOM 793 N N . GLU A 1 108 ? -22.526 36.622 6.384 1.00 53.06 108 GLU A N 1
ATOM 794 C CA . GLU A 1 108 ? -21.479 36.267 5.426 1.00 53.06 108 GLU A CA 1
ATOM 795 C C . GLU A 1 108 ? -20.099 36.450 6.084 1.00 53.06 108 GLU A C 1
ATOM 797 O O . GLU A 1 108 ? -19.843 37.464 6.738 1.00 53.06 108 GLU A O 1
ATOM 802 N N . ALA A 1 109 ? -19.213 35.471 5.908 1.00 41.50 109 ALA A N 1
ATOM 803 C CA . ALA A 1 109 ? -17.804 35.533 6.287 1.00 41.50 109 ALA A CA 1
ATOM 804 C C . ALA A 1 109 ? -16.975 34.736 5.266 1.00 41.50 109 ALA A C 1
ATOM 806 O O . ALA A 1 109 ? -17.478 33.783 4.668 1.00 41.50 109 ALA A O 1
ATOM 807 N N . GLU A 1 110 ? -15.743 35.180 5.027 1.00 42.84 110 GLU A N 1
ATOM 808 C CA . GLU A 1 110 ? -14.942 34.828 3.847 1.00 42.84 110 GLU A CA 1
ATOM 809 C C . GLU A 1 110 ? -14.059 33.576 4.046 1.00 42.84 110 GLU A C 1
ATOM 811 O O . GLU A 1 110 ? -13.953 33.037 5.150 1.00 42.84 110 GLU A O 1
ATOM 816 N N . ASP A 1 111 ? -13.437 33.108 2.958 1.00 46.38 111 ASP A N 1
ATOM 817 C CA . ASP A 1 111 ? -12.441 32.029 2.967 1.00 46.38 111 ASP A CA 1
ATOM 818 C C . ASP A 1 111 ? -11.194 32.403 3.794 1.00 46.38 111 ASP A C 1
ATOM 820 O O . ASP A 1 111 ? -10.684 33.517 3.671 1.00 46.38 111 ASP A O 1
ATOM 824 N N . ASP A 1 112 ? -10.624 31.444 4.535 1.00 36.12 112 ASP A N 1
ATOM 825 C CA . ASP A 1 112 ? -9.229 31.522 4.995 1.00 36.12 112 ASP A CA 1
ATOM 826 C C . ASP A 1 112 ? -8.613 30.113 5.156 1.00 36.12 112 ASP A C 1
ATOM 828 O O . ASP A 1 112 ? -9.289 29.168 5.577 1.00 36.12 112 ASP A O 1
ATOM 832 N N . GLU A 1 113 ? -7.333 29.947 4.803 1.00 47.94 113 GLU A N 1
ATOM 833 C CA . GLU A 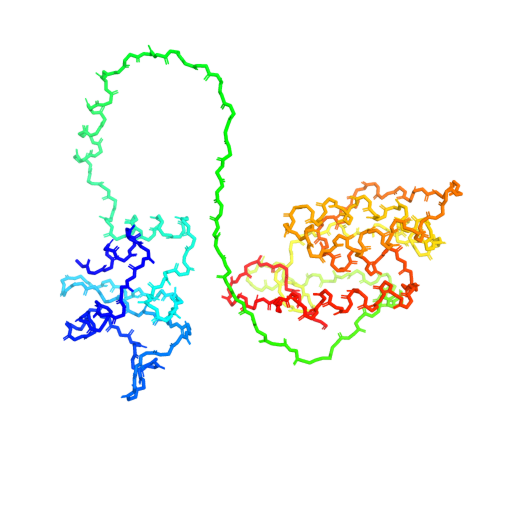1 113 ? -6.613 28.661 4.879 1.00 47.94 113 GLU A CA 1
ATOM 834 C C . GLU A 1 113 ? -5.805 28.540 6.184 1.00 47.94 113 GLU A C 1
ATOM 836 O O . GLU A 1 113 ? -4.956 29.383 6.474 1.00 47.94 113 GLU A O 1
ATOM 841 N N . ALA A 1 114 ? -5.962 27.439 6.934 1.00 35.75 114 ALA A N 1
ATOM 842 C CA . ALA A 1 114 ? -5.033 27.079 8.013 1.00 35.75 114 ALA A CA 1
ATOM 843 C C . ALA A 1 114 ? -4.949 25.560 8.265 1.00 35.75 114 ALA A C 1
ATOM 845 O O . ALA A 1 114 ? -5.937 24.831 8.169 1.00 35.75 114 ALA A O 1
ATOM 846 N N . GLU A 1 115 ? -3.751 25.082 8.616 1.00 43.44 115 GLU A N 1
ATOM 847 C CA . GLU A 1 115 ? -3.454 23.671 8.896 1.00 43.44 115 GLU A CA 1
ATOM 848 C C . GLU A 1 115 ? -3.775 23.258 10.350 1.00 43.44 115 GLU A C 1
ATOM 850 O O . GLU A 1 115 ? -3.607 24.037 11.287 1.00 43.44 115 GLU A O 1
ATOM 855 N N . ALA A 1 116 ? -4.133 21.984 10.556 1.00 33.31 116 ALA A N 1
ATOM 856 C CA . ALA A 1 116 ? -4.199 21.321 11.866 1.00 33.31 116 ALA A CA 1
ATOM 857 C C . ALA A 1 116 ? -3.788 19.839 11.689 1.00 33.31 116 ALA A C 1
ATOM 859 O O . ALA A 1 116 ? -4.372 19.133 10.874 1.00 33.31 116 ALA A O 1
ATOM 860 N N . HIS A 1 117 ? -2.651 19.369 12.216 1.00 29.02 117 HIS A N 1
ATOM 861 C CA . HIS A 1 117 ? -2.316 19.015 13.613 1.00 29.02 117 HIS A CA 1
ATOM 862 C C . HIS A 1 117 ? -2.355 17.487 13.891 1.00 29.02 117 HIS A C 1
ATOM 864 O O . HIS A 1 117 ? -3.411 16.894 14.049 1.00 29.02 117 HIS A O 1
ATOM 870 N N . THR A 1 118 ? -1.146 16.906 13.942 1.00 28.89 118 THR A N 1
ATOM 871 C CA . THR A 1 118 ? -0.546 15.868 14.830 1.00 28.89 118 THR A CA 1
ATOM 872 C C . THR A 1 118 ? -1.381 14.781 15.571 1.00 28.89 118 THR A C 1
ATOM 874 O O . THR A 1 118 ? -2.496 15.017 16.012 1.00 28.89 118 THR A O 1
ATOM 877 N N . TYR A 1 119 ? -0.693 13.653 15.873 1.00 32.62 119 TYR A N 1
ATOM 878 C CA . TYR A 1 119 ? -0.979 12.550 16.842 1.00 32.62 119 TYR A CA 1
ATOM 879 C C . TYR A 1 119 ? -1.690 11.276 16.282 1.00 32.62 119 TYR A C 1
ATOM 881 O O . TYR A 1 119 ? -2.311 11.351 15.226 1.00 32.62 119 TYR A O 1
ATOM 889 N N . PRO A 1 120 ? -1.562 10.076 16.914 1.00 32.19 120 PRO A N 1
ATOM 890 C CA . PRO A 1 120 ? -0.295 9.344 17.156 1.00 32.19 120 PRO A CA 1
ATOM 891 C C . PRO A 1 120 ? -0.284 7.837 16.698 1.00 32.19 120 PRO A C 1
ATOM 893 O O . PRO A 1 120 ? -1.151 7.388 15.956 1.00 32.19 120 PRO A O 1
ATOM 896 N N . PHE A 1 121 ? 0.759 7.065 17.073 1.00 25.73 121 PHE A N 1
ATOM 897 C CA . PHE A 1 121 ? 1.006 5.616 16.782 1.00 25.73 121 PHE A CA 1
ATOM 898 C C . PHE A 1 121 ? 0.213 4.660 17.732 1.00 25.73 121 PHE A C 1
ATOM 900 O O . PHE A 1 121 ? -0.293 5.140 18.735 1.00 25.73 121 PHE A O 1
ATOM 907 N N . HIS A 1 122 ? 0.030 3.332 17.534 1.00 24.56 122 HIS A N 1
ATOM 908 C CA . HIS A 1 122 ? 0.970 2.164 17.479 1.00 24.56 122 HIS A CA 1
ATOM 909 C C . HIS A 1 122 ? 0.201 0.847 17.073 1.00 24.56 122 HIS A C 1
ATOM 911 O O . HIS A 1 122 ? -1.015 0.904 16.958 1.00 24.56 122 HIS A O 1
ATOM 917 N N . SER A 1 123 ? 0.734 -0.398 16.964 1.00 26.33 123 SER A N 1
ATOM 918 C CA . SER A 1 123 ? 1.967 -0.993 16.365 1.00 26.33 123 SER A CA 1
ATOM 919 C C . SER A 1 123 ? 1.979 -2.563 16.487 1.00 26.33 123 SER A C 1
ATOM 921 O O . SER A 1 123 ? 1.234 -3.099 17.298 1.00 26.33 123 SER A O 1
ATOM 923 N N . LEU A 1 124 ? 2.899 -3.277 15.788 1.00 24.00 124 LEU A N 1
ATOM 924 C CA . LEU A 1 124 ? 3.341 -4.709 15.969 1.00 24.00 124 LEU A CA 1
ATOM 925 C C . LEU A 1 124 ? 2.371 -5.871 15.579 1.00 24.00 124 LEU A C 1
ATOM 927 O O . LEU A 1 124 ? 1.197 -5.626 15.348 1.00 24.00 124 LEU A O 1
ATOM 931 N N . ARG A 1 125 ? 2.751 -7.178 15.571 1.00 28.03 125 ARG A N 1
ATOM 932 C CA . ARG A 1 125 ? 3.751 -8.025 14.809 1.00 28.03 125 ARG A CA 1
ATOM 933 C C . ARG A 1 125 ? 3.216 -9.501 14.801 1.00 28.03 125 ARG A C 1
ATOM 935 O O . ARG A 1 125 ? 2.339 -9.782 15.602 1.00 28.03 125 ARG A O 1
ATOM 942 N N . CYS A 1 126 ? 3.595 -10.503 13.979 1.00 22.88 126 CYS A N 1
ATOM 943 C CA . CYS A 1 126 ? 4.718 -10.741 13.041 1.00 22.88 126 CYS A CA 1
ATOM 944 C C . CYS A 1 126 ? 4.315 -11.649 11.815 1.00 22.88 126 CYS A C 1
ATOM 946 O O . CYS A 1 126 ? 3.330 -11.333 11.158 1.00 22.88 126 CYS A O 1
ATOM 948 N N . LEU A 1 127 ? 5.062 -12.730 11.477 1.00 30.30 127 LEU A N 1
ATOM 949 C CA . LEU A 1 127 ? 4.893 -13.671 10.324 1.00 30.30 127 LEU A CA 1
ATOM 950 C C . LEU A 1 127 ? 5.239 -15.146 10.702 1.00 30.30 127 LEU A C 1
ATOM 952 O O . LEU A 1 127 ? 5.745 -15.358 11.807 1.00 30.30 127 LEU A O 1
ATOM 956 N N . PRO A 1 128 ? 5.024 -16.159 9.818 1.00 30.45 128 PRO A N 1
ATOM 957 C CA . PRO A 1 128 ? 6.132 -16.615 8.947 1.00 30.45 128 PRO A CA 1
ATOM 958 C C . PRO A 1 128 ? 5.766 -17.073 7.504 1.00 30.45 128 PRO A C 1
ATOM 960 O O . PRO A 1 128 ? 4.803 -17.796 7.285 1.00 30.45 128 PRO A O 1
ATOM 963 N N . ASN A 1 129 ? 6.647 -16.737 6.550 1.00 30.23 129 ASN A N 1
ATOM 964 C CA . ASN A 1 129 ? 6.900 -17.376 5.239 1.00 30.23 129 ASN A CA 1
ATOM 965 C C . ASN A 1 129 ? 5.717 -17.780 4.319 1.00 30.23 129 ASN A C 1
ATOM 967 O O . ASN A 1 129 ? 5.324 -18.943 4.272 1.00 30.23 129 ASN A O 1
ATOM 971 N N . GLY A 1 130 ? 5.324 -16.865 3.424 1.00 26.69 130 GLY A N 1
ATOM 972 C CA . GLY A 1 130 ? 4.613 -17.149 2.167 1.00 26.69 130 GLY A CA 1
ATOM 973 C C . GLY A 1 130 ? 5.083 -16.172 1.083 1.00 26.69 130 GLY A C 1
ATOM 974 O O . GLY A 1 130 ? 5.094 -14.965 1.315 1.00 26.69 130 GLY A O 1
ATOM 975 N N . GLY A 1 131 ? 5.580 -16.674 -0.053 1.00 23.84 131 GLY A N 1
ATOM 976 C CA . GLY A 1 131 ? 6.262 -15.867 -1.074 1.00 23.84 131 GLY A CA 1
ATOM 977 C C . GLY A 1 131 ? 5.654 -16.023 -2.463 1.00 23.84 131 GLY A C 1
ATOM 978 O O . GLY A 1 131 ? 6.242 -16.695 -3.309 1.00 23.84 131 GLY A O 1
ATOM 979 N N . MET A 1 132 ? 4.499 -15.401 -2.714 1.00 27.92 132 MET A N 1
ATOM 980 C CA . MET A 1 132 ? 3.879 -15.403 -4.043 1.00 27.92 132 MET A CA 1
ATOM 981 C C . MET A 1 132 ? 4.603 -14.470 -5.026 1.00 27.92 132 MET A C 1
ATOM 983 O O . MET A 1 132 ? 4.264 -13.297 -5.177 1.00 27.92 132 MET A O 1
ATOM 987 N N . LEU A 1 133 ? 5.564 -15.029 -5.764 1.00 32.56 133 LEU A N 1
ATOM 988 C CA . LEU A 1 133 ? 5.895 -14.524 -7.095 1.00 32.56 133 LEU A CA 1
ATOM 989 C C . LEU A 1 133 ? 4.688 -14.783 -8.019 1.00 32.56 133 LEU A C 1
ATOM 991 O O . LEU A 1 133 ? 4.075 -15.849 -7.938 1.00 32.56 133 LEU A O 1
ATOM 995 N N . PHE A 1 134 ? 4.343 -13.844 -8.905 1.00 38.22 134 PHE A N 1
ATOM 996 C CA . PHE A 1 134 ? 3.272 -14.049 -9.888 1.00 38.22 134 PHE A CA 1
ATOM 997 C C . PHE A 1 134 ? 3.679 -15.094 -10.939 1.00 38.22 134 PHE A C 1
ATOM 999 O O . PHE A 1 134 ? 4.193 -14.753 -12.005 1.00 38.22 134 PHE A O 1
ATOM 1006 N N . ASP A 1 135 ? 3.412 -16.370 -10.668 1.00 31.61 135 ASP A N 1
ATOM 1007 C CA . ASP A 1 135 ? 3.484 -17.402 -11.697 1.00 31.61 135 ASP A CA 1
ATOM 1008 C C . ASP A 1 135 ? 2.312 -17.228 -12.676 1.00 31.61 135 ASP A C 1
ATOM 1010 O O . ASP A 1 135 ? 1.137 -17.364 -12.314 1.00 31.61 135 ASP A O 1
ATOM 1014 N N . ALA A 1 136 ? 2.630 -16.915 -13.933 1.00 37.41 136 ALA A N 1
ATOM 1015 C CA . ALA A 1 136 ? 1.648 -16.700 -14.990 1.00 37.41 136 ALA A CA 1
ATOM 1016 C C . ALA A 1 136 ? 0.809 -17.956 -15.307 1.00 37.41 136 ALA A C 1
ATOM 1018 O O . ALA A 1 136 ? -0.285 -17.823 -15.858 1.00 37.41 136 ALA A O 1
ATOM 1019 N N . THR A 1 137 ? 1.269 -19.154 -14.923 1.00 34.72 137 THR A N 1
ATOM 1020 C CA . THR A 1 137 ? 0.526 -20.417 -15.080 1.00 34.72 137 THR A CA 1
ATOM 1021 C C . THR A 1 137 ? -0.638 -20.570 -14.094 1.00 34.72 137 THR A C 1
ATOM 1023 O O . THR A 1 137 ? -1.556 -21.348 -14.350 1.00 34.72 137 THR A O 1
ATOM 1026 N N . SER A 1 138 ? -0.667 -19.789 -13.005 1.00 36.88 138 SER A N 1
ATOM 1027 C CA . SER A 1 138 ? -1.722 -19.851 -11.975 1.00 36.88 138 SER A CA 1
ATOM 1028 C C . SER A 1 138 ? -3.122 -19.468 -12.482 1.00 36.88 138 SER A C 1
ATOM 1030 O O . SER A 1 138 ? -4.132 -19.884 -11.909 1.00 36.88 138 SER A O 1
ATOM 1032 N N . PHE A 1 139 ? -3.217 -18.723 -13.589 1.00 41.19 139 PHE A N 1
ATOM 1033 C CA . PHE A 1 139 ? -4.482 -18.456 -14.277 1.00 41.19 139 PHE A CA 1
ATOM 1034 C C . PHE A 1 139 ? -4.819 -19.579 -15.263 1.00 41.19 139 PHE A C 1
ATOM 1036 O O . PHE A 1 139 ? -4.785 -19.379 -16.476 1.00 41.19 139 PHE A O 1
ATOM 1043 N N . GLY A 1 140 ? -5.176 -20.741 -14.708 1.00 32.72 140 GLY A N 1
ATOM 1044 C CA . GLY A 1 140 ? -5.591 -21.928 -15.455 1.00 32.72 140 GLY A CA 1
ATOM 1045 C C . GLY A 1 140 ? -6.643 -21.637 -16.533 1.00 32.72 140 GLY A C 1
ATOM 1046 O O . GLY A 1 140 ? -7.558 -20.827 -16.352 1.00 32.72 140 GLY A O 1
ATOM 1047 N N . ASP A 1 141 ? -6.479 -22.304 -17.671 1.00 34.16 141 ASP A N 1
ATOM 1048 C CA . ASP A 1 141 ? -7.134 -21.945 -18.924 1.00 34.16 141 ASP A CA 1
ATOM 1049 C C . ASP A 1 141 ? -8.660 -22.135 -18.893 1.00 34.16 141 ASP A C 1
ATOM 1051 O O . ASP A 1 141 ? -9.164 -23.126 -18.360 1.00 34.16 141 ASP A O 1
ATOM 1055 N N . GLY A 1 142 ? -9.391 -21.185 -19.488 1.00 37.25 142 GLY A N 1
ATOM 1056 C CA . GLY A 1 142 ? -10.813 -21.259 -19.876 1.00 37.25 142 GLY A CA 1
ATOM 1057 C C . GLY A 1 142 ? -11.896 -21.596 -18.828 1.00 37.25 142 GLY A C 1
ATOM 1058 O O . GLY A 1 142 ? -13.079 -21.364 -19.092 1.00 37.25 142 GLY A O 1
ATOM 1059 N N . THR A 1 143 ? -11.556 -22.124 -17.652 1.00 37.38 143 THR A N 1
ATOM 1060 C CA . THR A 1 143 ? -12.499 -22.715 -16.689 1.00 37.38 143 THR A CA 1
ATOM 1061 C C . THR A 1 143 ? -13.240 -21.646 -15.889 1.00 37.38 143 THR A C 1
ATOM 1063 O O . THR A 1 143 ? -12.934 -21.329 -14.742 1.00 37.38 143 THR A O 1
ATOM 1066 N N . ARG A 1 144 ? -14.263 -21.087 -16.552 1.00 42.12 144 ARG A N 1
ATOM 1067 C CA . ARG A 1 144 ? -15.438 -20.380 -16.016 1.00 42.12 144 ARG A CA 1
ATOM 1068 C C . ARG A 1 144 ? -15.611 -20.623 -14.513 1.00 42.12 144 ARG A C 1
ATOM 1070 O O . ARG A 1 144 ? -16.227 -21.615 -14.133 1.00 42.12 144 ARG A O 1
ATOM 1077 N N . SER A 1 145 ? -15.100 -19.712 -13.677 1.00 40.88 145 SER A N 1
ATOM 1078 C CA . SER A 1 145 ? -15.188 -19.841 -12.219 1.00 40.88 145 SER A CA 1
ATOM 1079 C C . SER A 1 145 ? -16.652 -19.982 -11.811 1.00 40.88 145 SER A C 1
ATOM 1081 O O . SER A 1 145 ? -17.420 -19.018 -11.877 1.00 40.88 145 SER A O 1
ATOM 1083 N N . THR A 1 146 ? -17.050 -21.194 -11.431 1.00 40.72 146 THR A N 1
ATOM 1084 C CA . THR A 1 146 ? -18.400 -21.496 -10.972 1.00 40.72 146 THR A CA 1
ATOM 1085 C C . THR A 1 146 ? -18.576 -20.863 -9.604 1.00 40.72 146 THR A C 1
ATOM 1087 O O . THR A 1 146 ? -18.180 -21.435 -8.591 1.00 40.72 146 THR A O 1
ATOM 1090 N N . VAL A 1 147 ? -19.138 -19.653 -9.588 1.00 43.62 147 VAL A N 1
ATOM 1091 C CA . VAL A 1 147 ? -19.580 -18.987 -8.362 1.00 43.62 147 VAL A CA 1
ATOM 1092 C C . VAL A 1 147 ? -20.670 -19.861 -7.751 1.00 43.62 147 VAL A C 1
ATOM 1094 O O . VAL A 1 147 ? -21.820 -19.824 -8.186 1.00 43.62 147 VAL A O 1
ATOM 1097 N N . GLY A 1 148 ? -20.284 -20.693 -6.785 1.00 44.59 148 GLY A N 1
ATOM 1098 C CA . GLY A 1 148 ? -21.223 -21.470 -5.995 1.00 44.59 148 GLY A CA 1
ATOM 1099 C C . GLY A 1 148 ? -22.119 -20.504 -5.235 1.00 44.59 148 GLY A C 1
ATOM 1100 O O . GLY A 1 148 ? -21.637 -19.731 -4.411 1.00 44.59 148 GLY A O 1
ATOM 1101 N N . MET A 1 149 ? -23.417 -20.517 -5.531 1.00 42.28 149 MET A N 1
ATOM 1102 C CA . MET A 1 149 ? -24.391 -19.767 -4.745 1.00 42.28 149 MET A CA 1
ATOM 1103 C C . MET A 1 149 ? -24.584 -20.493 -3.414 1.00 42.28 149 MET A C 1
ATOM 1105 O O . MET A 1 149 ? -25.410 -21.398 -3.306 1.00 42.28 149 MET A O 1
ATOM 1109 N N . GLY A 1 150 ? -23.781 -20.119 -2.415 1.00 45.59 150 GLY A N 1
ATOM 1110 C CA . GLY A 1 150 ? -23.970 -20.561 -1.038 1.00 45.59 150 GLY A CA 1
ATOM 1111 C C . GLY A 1 150 ? -25.358 -20.168 -0.528 1.00 45.59 150 GLY A C 1
ATOM 1112 O O . GLY A 1 150 ? -25.910 -19.140 -0.927 1.00 45.59 150 GLY A O 1
ATOM 1113 N N . ALA A 1 151 ? -25.923 -20.976 0.372 1.00 46.69 151 ALA A N 1
ATOM 1114 C CA . ALA A 1 151 ? -27.294 -20.807 0.870 1.00 46.69 151 ALA A CA 1
ATOM 1115 C C . ALA A 1 151 ? -27.551 -19.463 1.594 1.00 46.69 151 ALA A C 1
ATOM 1117 O O . ALA A 1 151 ? -28.698 -19.087 1.810 1.00 46.69 151 ALA A O 1
ATOM 1118 N N . THR A 1 152 ? -26.491 -18.725 1.937 1.00 50.66 152 THR A N 1
ATOM 1119 C CA . THR A 1 152 ? -26.505 -17.385 2.549 1.00 50.66 152 THR A CA 1
ATOM 1120 C C . THR A 1 152 ? -26.643 -16.236 1.539 1.00 50.66 152 THR A C 1
ATOM 1122 O O . THR A 1 152 ? -26.731 -15.076 1.940 1.00 50.66 152 THR A O 1
ATOM 1125 N N . GLY A 1 153 ? -26.617 -16.514 0.229 1.00 55.66 153 GLY A N 1
ATOM 1126 C CA . GLY A 1 153 ? -26.765 -15.515 -0.838 1.00 55.66 153 GLY A CA 1
ATOM 1127 C C . GLY A 1 153 ? -25.567 -14.573 -1.045 1.00 55.66 153 GLY A C 1
ATOM 1128 O O . GLY A 1 153 ? -25.601 -13.736 -1.951 1.00 55.66 153 GLY A O 1
ATOM 1129 N N . ARG A 1 154 ? -24.494 -14.697 -0.253 1.00 56.12 154 ARG A N 1
ATOM 1130 C CA . ARG A 1 154 ? -23.260 -13.909 -0.414 1.00 56.12 154 ARG A CA 1
ATOM 1131 C C . ARG A 1 154 ? -22.340 -14.564 -1.452 1.00 56.12 154 ARG A C 1
ATOM 1133 O O . ARG A 1 154 ? -22.180 -15.780 -1.476 1.00 56.12 154 ARG A O 1
ATOM 1140 N N . MET A 1 155 ? -21.724 -13.757 -2.324 1.00 55.88 155 MET A N 1
ATOM 1141 C CA . MET A 1 155 ? -20.721 -14.241 -3.289 1.00 55.88 155 MET A CA 1
ATOM 1142 C C . MET A 1 155 ? -19.355 -14.377 -2.609 1.00 55.88 155 MET A C 1
ATOM 1144 O O . MET A 1 155 ? -18.484 -13.516 -2.740 1.00 55.88 155 MET A O 1
ATOM 1148 N N . GLU A 1 156 ? -19.186 -15.464 -1.869 1.00 58.34 156 GLU A N 1
ATOM 1149 C CA . GLU A 1 156 ? -17.898 -15.881 -1.318 1.00 58.34 156 GLU A CA 1
ATOM 1150 C C . GLU A 1 156 ? -17.000 -16.449 -2.432 1.00 58.34 156 GLU A C 1
ATOM 1152 O O . GLU A 1 156 ? -17.470 -17.047 -3.406 1.00 58.34 156 GLU A O 1
ATOM 1157 N N . CYS A 1 157 ? -15.687 -16.238 -2.332 1.00 58.66 157 CYS A N 1
ATOM 1158 C CA . CYS A 1 157 ? -14.742 -16.806 -3.292 1.00 58.66 157 CYS A CA 1
ATOM 1159 C C . CYS A 1 157 ? -14.526 -18.297 -3.007 1.00 58.66 157 CYS A C 1
ATOM 1161 O O . CYS A 1 157 ? -14.057 -18.656 -1.933 1.00 58.66 157 CYS A O 1
ATOM 1163 N N . ALA A 1 158 ? -14.763 -19.162 -3.997 1.00 48.00 158 ALA A N 1
ATOM 1164 C CA . ALA A 1 158 ? -14.642 -20.620 -3.872 1.00 48.00 158 ALA A CA 1
ATOM 1165 C C . ALA A 1 158 ? -13.218 -21.160 -3.579 1.00 48.00 158 ALA A C 1
ATOM 1167 O O . ALA A 1 158 ? -13.033 -22.371 -3.556 1.00 48.00 158 ALA A O 1
ATOM 1168 N N . TYR A 1 159 ? -12.219 -20.287 -3.397 1.00 47.91 159 TYR A N 1
ATOM 1169 C CA . TYR A 1 159 ? -10.827 -20.654 -3.095 1.00 47.91 159 TYR A CA 1
ATOM 1170 C C . TYR A 1 159 ? -10.373 -20.248 -1.681 1.00 47.91 159 TYR A C 1
ATOM 1172 O O . TYR A 1 159 ? -9.457 -20.845 -1.129 1.00 47.91 159 TYR A O 1
ATOM 1180 N N . CYS A 1 160 ? -10.993 -19.220 -1.094 1.00 57.72 160 CYS A N 1
ATOM 1181 C CA . CYS A 1 160 ? -10.603 -18.651 0.204 1.00 57.72 160 CYS A CA 1
ATOM 1182 C C . CYS A 1 160 ? -11.797 -18.295 1.107 1.00 57.72 160 CYS A C 1
ATOM 1184 O O . CYS A 1 160 ? -11.598 -17.808 2.212 1.00 57.72 160 CYS A O 1
ATOM 1186 N N . HIS A 1 161 ? -13.031 -18.525 0.650 1.00 59.41 161 HIS A N 1
ATOM 1187 C CA . HIS A 1 161 ? -14.300 -18.377 1.379 1.00 59.41 161 HIS A CA 1
ATOM 1188 C C . HIS A 1 161 ? -14.643 -16.976 1.924 1.00 59.41 161 HIS A C 1
ATOM 1190 O O . HIS A 1 161 ? -15.707 -16.787 2.504 1.00 59.41 161 HIS A O 1
ATOM 1196 N N . PHE A 1 162 ? -13.821 -15.956 1.670 1.00 50.84 162 PHE A N 1
ATOM 1197 C CA . PHE A 1 162 ? -14.144 -14.570 2.015 1.00 50.84 162 PHE A CA 1
ATOM 1198 C C . PHE A 1 162 ? -15.075 -13.902 0.980 1.00 50.84 162 PHE A C 1
ATOM 1200 O O . PHE A 1 162 ? -15.065 -14.268 -0.203 1.00 50.84 162 PHE A O 1
ATOM 1207 N N . PRO A 1 163 ? -15.870 -12.890 1.383 1.00 55.75 163 PRO A N 1
ATOM 1208 C CA . PRO A 1 163 ? -16.664 -12.077 0.466 1.00 55.75 163 PRO A CA 1
ATOM 1209 C C . PRO A 1 163 ? -15.770 -11.066 -0.268 1.00 55.75 163 PRO A C 1
ATOM 1211 O O . PRO A 1 163 ? -15.339 -10.062 0.297 1.00 55.75 163 PRO A O 1
ATOM 1214 N N . HIS A 1 164 ? -15.513 -11.288 -1.558 1.00 58.44 164 HIS A N 1
ATOM 1215 C CA . HIS A 1 164 ? -14.755 -10.333 -2.372 1.00 58.44 164 HIS A CA 1
ATOM 1216 C C . HIS A 1 164 ? -15.691 -9.408 -3.150 1.00 58.44 164 HIS A C 1
ATOM 1218 O O . HIS A 1 164 ? -16.571 -9.856 -3.889 1.00 58.44 164 HIS A O 1
ATOM 1224 N N . SER A 1 165 ? -15.447 -8.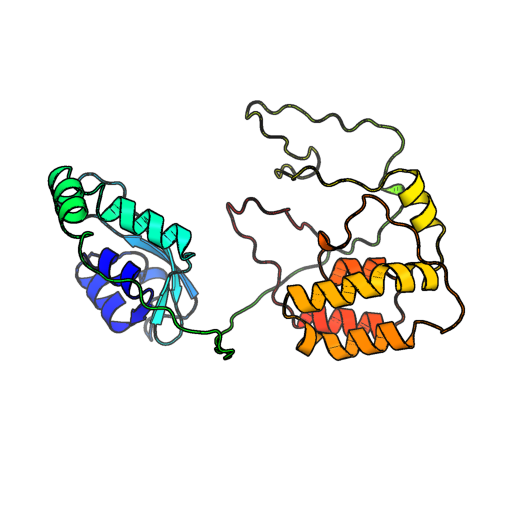096 -3.068 1.00 60.09 165 SER A N 1
ATOM 1225 C CA . SER A 1 165 ? -16.047 -7.156 -4.018 1.00 60.09 165 SER A CA 1
ATOM 1226 C C . SER A 1 165 ? -15.651 -7.533 -5.453 1.00 60.09 165 SER A C 1
ATOM 1228 O O . SER A 1 165 ? -14.546 -8.029 -5.698 1.00 60.09 165 SER A O 1
ATOM 1230 N N . LYS A 1 166 ? -16.543 -7.297 -6.426 1.00 63.59 166 LYS A N 1
ATOM 1231 C CA . LYS A 1 166 ? -16.273 -7.568 -7.849 1.00 63.59 166 LYS A CA 1
ATOM 1232 C C . LYS A 1 166 ? -15.173 -6.638 -8.371 1.00 63.59 166 LYS A C 1
ATOM 1234 O O . LYS A 1 166 ? -15.442 -5.578 -8.936 1.00 63.59 166 LYS A O 1
ATOM 1239 N N . MET A 1 167 ? -13.918 -7.030 -8.175 1.00 64.00 167 MET A N 1
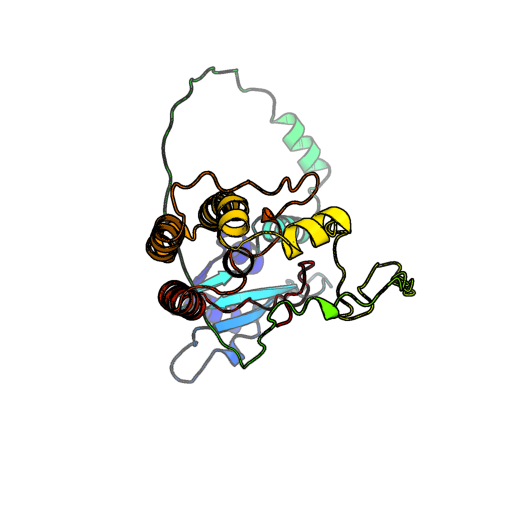ATOM 1240 C CA . MET A 1 167 ? -12.776 -6.376 -8.800 1.00 64.00 167 MET A CA 1
ATOM 1241 C C . MET A 1 167 ? -12.812 -6.634 -10.306 1.00 64.00 167 MET A C 1
ATOM 1243 O O . MET A 1 167 ? -12.988 -7.771 -10.750 1.00 64.00 167 MET A O 1
ATOM 1247 N N . SER A 1 168 ? -12.617 -5.584 -11.101 1.00 68.81 168 SER A N 1
ATOM 1248 C CA . SER A 1 168 ? -12.416 -5.699 -12.542 1.00 68.81 168 SER A CA 1
ATOM 1249 C C . SER A 1 168 ? -11.058 -6.349 -12.819 1.00 68.81 168 SER A C 1
ATOM 1251 O O . SER A 1 168 ? -10.054 -5.658 -13.005 1.00 68.81 168 SER A O 1
ATOM 1253 N N . LYS A 1 169 ? -11.030 -7.692 -12.831 1.00 75.75 169 LYS A N 1
ATOM 1254 C CA . LYS A 1 169 ? -9.874 -8.472 -13.294 1.00 75.75 169 LYS A CA 1
ATOM 1255 C C . LYS A 1 169 ? -9.415 -7.906 -14.651 1.00 75.75 169 LYS A C 1
ATOM 1257 O O . LYS A 1 169 ? -10.278 -7.660 -15.500 1.00 75.75 169 LYS A O 1
ATOM 1262 N N . PRO A 1 170 ? -8.107 -7.693 -14.875 1.00 81.50 170 PRO A N 1
ATOM 1263 C CA . PRO A 1 170 ? -7.617 -7.234 -16.168 1.00 81.50 170 PRO A CA 1
ATOM 1264 C C . PRO A 1 170 ? -8.034 -8.226 -17.262 1.00 81.50 170 PRO A C 1
ATOM 1266 O O . PRO A 1 170 ? -7.923 -9.448 -17.096 1.00 81.50 170 PRO A O 1
ATOM 1269 N N . ASP A 1 171 ? -8.556 -7.703 -18.373 1.00 88.81 171 ASP A N 1
ATOM 1270 C CA . ASP A 1 171 ? -8.977 -8.529 -19.503 1.00 88.81 171 ASP A CA 1
ATOM 1271 C C . ASP A 1 171 ? -7.787 -9.308 -20.094 1.00 88.81 171 ASP A C 1
ATOM 1273 O O . ASP A 1 171 ? -6.625 -9.000 -19.821 1.00 88.81 171 ASP A O 1
ATOM 1277 N N . GLY A 1 172 ? -8.063 -10.354 -20.879 1.00 89.62 172 GLY A N 1
ATOM 1278 C CA . GLY A 1 172 ? -7.008 -11.216 -21.426 1.00 89.62 172 GLY A CA 1
ATOM 1279 C C . GLY A 1 172 ? -5.973 -10.453 -22.262 1.00 89.62 172 GLY A C 1
ATOM 1280 O O . GLY A 1 172 ? -4.786 -10.748 -22.180 1.00 89.62 172 GLY A O 1
ATOM 1281 N N . ARG A 1 173 ? -6.391 -9.409 -22.991 1.00 93.69 173 ARG A N 1
ATOM 1282 C CA . ARG A 1 173 ? -5.511 -8.593 -23.840 1.00 93.69 173 ARG A CA 1
ATOM 1283 C C . ARG A 1 173 ? -4.695 -7.582 -23.031 1.00 93.69 173 ARG A C 1
ATOM 1285 O O . ARG A 1 173 ? -3.605 -7.202 -23.451 1.00 93.69 173 ARG A O 1
ATOM 1292 N N . LEU A 1 174 ? -5.189 -7.116 -21.886 1.00 91.19 174 LEU A N 1
ATOM 1293 C CA . LEU A 1 174 ? -4.388 -6.352 -20.929 1.00 91.19 174 LEU A CA 1
ATOM 1294 C C . LEU A 1 174 ? -3.391 -7.250 -20.190 1.00 91.19 174 LEU A C 1
ATOM 1296 O O . LEU A 1 174 ? -2.231 -6.868 -20.090 1.00 91.19 174 LEU A O 1
ATOM 1300 N N . ARG A 1 175 ? -3.802 -8.443 -19.737 1.00 90.88 175 ARG A N 1
ATOM 1301 C CA . ARG A 1 175 ? -2.880 -9.416 -19.124 1.00 90.88 175 ARG A CA 1
ATOM 1302 C C . ARG A 1 175 ? -1.763 -9.811 -20.081 1.00 90.88 175 ARG A C 1
ATOM 1304 O O . ARG A 1 175 ? -0.612 -9.735 -19.686 1.00 90.88 175 ARG A O 1
ATOM 1311 N N . GLN A 1 176 ? -2.079 -10.110 -21.341 1.00 92.62 176 GLN A N 1
ATOM 1312 C CA . GLN A 1 176 ? -1.061 -10.412 -22.348 1.00 92.62 176 GLN A CA 1
ATOM 1313 C C . GLN A 1 176 ? -0.083 -9.241 -22.536 1.00 92.62 176 GLN A C 1
ATOM 1315 O O . GLN A 1 176 ? 1.114 -9.423 -22.372 1.00 92.62 176 GLN A O 1
ATOM 1320 N N . ARG A 1 177 ? -0.574 -8.006 -22.729 1.00 95.06 177 ARG A N 1
ATOM 1321 C CA . ARG A 1 177 ? 0.304 -6.823 -22.859 1.00 95.06 177 ARG A CA 1
ATOM 1322 C C . ARG A 1 177 ? 1.175 -6.554 -21.627 1.00 95.06 177 ARG A C 1
ATOM 1324 O O . ARG A 1 177 ? 2.294 -6.095 -21.790 1.00 95.06 177 ARG A O 1
ATOM 1331 N N . LEU A 1 178 ? 0.688 -6.827 -20.415 1.00 93.81 178 LEU A N 1
ATOM 1332 C CA . LEU A 1 178 ? 1.506 -6.748 -19.197 1.00 93.81 178 LEU A CA 1
ATOM 1333 C C . LEU A 1 178 ? 2.503 -7.917 -19.107 1.00 93.81 178 LEU A C 1
ATOM 1335 O O . LEU A 1 178 ? 3.612 -7.729 -18.623 1.00 93.81 178 LEU A O 1
ATOM 1339 N N . ASN A 1 179 ? 2.157 -9.099 -19.619 1.00 92.12 179 ASN A N 1
ATOM 1340 C CA . ASN A 1 179 ? 3.055 -10.252 -19.701 1.00 92.12 179 ASN A CA 1
ATOM 1341 C C . ASN A 1 179 ? 4.137 -10.104 -20.787 1.00 92.12 179 ASN A C 1
ATOM 1343 O O . ASN A 1 179 ? 5.198 -10.698 -20.615 1.00 92.12 179 ASN A O 1
ATOM 1347 N N . ASP A 1 180 ? 3.904 -9.289 -21.819 1.00 95.19 180 ASP A N 1
ATOM 1348 C CA . ASP A 1 180 ? 4.854 -9.005 -22.907 1.00 95.19 180 ASP A CA 1
ATOM 1349 C C . ASP A 1 180 ? 5.733 -7.761 -22.647 1.00 95.19 180 ASP A C 1
ATOM 1351 O O . ASP A 1 180 ? 6.827 -7.659 -23.197 1.00 95.19 180 ASP A O 1
ATOM 1355 N N . ALA A 1 181 ? 5.273 -6.812 -21.821 1.00 95.56 181 ALA A N 1
ATOM 1356 C CA . ALA A 1 181 ? 5.967 -5.546 -21.559 1.00 95.56 181 ALA A CA 1
ATOM 1357 C C . ALA A 1 181 ? 7.318 -5.717 -20.841 1.00 95.56 181 ALA A C 1
ATOM 1359 O O . ALA A 1 181 ? 7.447 -6.483 -19.883 1.00 95.56 181 ALA A O 1
ATOM 1360 N N . SER A 1 182 ? 8.322 -4.942 -21.241 1.00 95.44 182 SER A N 1
ATOM 1361 C CA . SER A 1 182 ? 9.610 -4.882 -20.544 1.00 95.44 182 SER A CA 1
ATOM 1362 C C . SER A 1 182 ? 9.489 -4.273 -19.139 1.00 95.44 182 SER A C 1
ATOM 1364 O O . SER A 1 182 ? 8.562 -3.516 -18.848 1.00 95.44 182 SER A O 1
ATOM 1366 N N . ASP A 1 183 ? 10.463 -4.546 -18.266 1.00 95.69 183 ASP A N 1
ATOM 1367 C CA . ASP A 1 183 ? 10.485 -3.991 -16.903 1.00 95.69 183 ASP A CA 1
ATOM 1368 C C . ASP A 1 183 ? 10.537 -2.448 -16.891 1.00 95.69 183 ASP A C 1
ATOM 1370 O O . ASP A 1 183 ? 10.016 -1.833 -15.969 1.00 95.69 183 ASP A O 1
ATOM 1374 N N . GLN A 1 184 ? 11.065 -1.804 -17.940 1.00 96.06 184 GLN A N 1
ATOM 1375 C CA . GLN A 1 184 ? 11.037 -0.340 -18.093 1.00 96.06 184 GLN A CA 1
ATOM 1376 C C . GLN A 1 184 ? 9.645 0.194 -18.469 1.00 96.06 184 GLN A C 1
ATOM 1378 O O . GLN A 1 184 ? 9.219 1.229 -17.957 1.00 96.06 184 GLN A O 1
ATOM 1383 N N . GLU A 1 185 ? 8.900 -0.514 -19.322 1.00 95.62 185 GLU A N 1
ATOM 1384 C CA . GLU A 1 185 ? 7.511 -0.173 -19.663 1.00 95.62 185 GLU A CA 1
ATOM 1385 C C . GLU A 1 185 ? 6.569 -0.417 -18.477 1.00 95.62 185 GLU A C 1
ATOM 1387 O O . GLU A 1 185 ? 5.694 0.406 -18.197 1.00 95.62 185 GLU A O 1
ATOM 1392 N N . LEU A 1 186 ? 6.772 -1.511 -17.733 1.00 95.94 186 LEU A N 1
ATOM 1393 C CA . LEU A 1 186 ? 6.066 -1.784 -16.479 1.00 95.94 186 LEU A CA 1
ATOM 1394 C C . LEU A 1 186 ? 6.364 -0.695 -15.437 1.00 95.94 186 LEU A C 1
ATOM 1396 O O . LEU A 1 186 ? 5.423 -0.118 -14.885 1.00 95.94 186 LEU A O 1
ATOM 1400 N N . LEU A 1 187 ? 7.634 -0.327 -15.239 1.00 96.31 187 LEU A N 1
ATOM 1401 C CA . LEU A 1 187 ? 8.042 0.722 -14.304 1.00 96.31 187 LEU A CA 1
ATOM 1402 C C . LEU A 1 187 ? 7.441 2.077 -14.697 1.00 96.31 187 LEU A C 1
ATOM 1404 O O . LEU A 1 187 ? 6.767 2.706 -13.881 1.00 96.31 187 LEU A O 1
ATOM 1408 N N . ALA A 1 188 ? 7.568 2.490 -15.961 1.00 95.69 188 ALA A N 1
ATOM 1409 C CA . ALA A 1 188 ? 6.951 3.715 -16.474 1.00 95.69 188 ALA A CA 1
ATOM 1410 C C . ALA A 1 188 ? 5.415 3.724 -16.330 1.00 95.69 188 ALA A C 1
ATOM 1412 O O . ALA A 1 188 ? 4.824 4.785 -16.116 1.00 95.69 188 ALA A O 1
ATOM 1413 N N . THR A 1 189 ? 4.767 2.557 -16.406 1.00 95.69 189 THR A N 1
ATOM 1414 C CA . THR A 1 189 ? 3.312 2.407 -16.247 1.00 95.69 189 THR A CA 1
ATOM 1415 C C . THR A 1 189 ? 2.865 2.466 -14.786 1.00 95.69 189 THR A C 1
ATOM 1417 O O . THR A 1 189 ? 1.851 3.098 -14.487 1.00 95.69 189 THR A O 1
ATOM 1420 N N . PHE A 1 190 ? 3.583 1.813 -13.867 1.00 96.44 190 PHE A N 1
ATOM 1421 C CA . PHE A 1 190 ? 3.168 1.680 -12.467 1.00 96.44 190 PHE A CA 1
ATOM 1422 C C . PHE A 1 190 ? 3.696 2.788 -11.548 1.00 96.44 190 PHE A C 1
ATOM 1424 O O . PHE A 1 190 ? 3.008 3.128 -10.584 1.00 96.44 190 PHE A O 1
ATOM 1431 N N . LEU A 1 191 ? 4.842 3.411 -11.849 1.00 96.50 191 LEU A N 1
ATOM 1432 C CA . LEU A 1 191 ? 5.467 4.429 -10.994 1.00 96.50 191 LEU A CA 1
ATOM 1433 C C . LEU A 1 191 ? 4.523 5.592 -10.603 1.00 96.50 191 LEU A C 1
ATOM 1435 O O . LEU A 1 191 ? 4.463 5.906 -9.412 1.00 96.50 191 LEU A O 1
ATOM 1439 N N . PRO A 1 192 ? 3.693 6.176 -11.498 1.00 96.81 192 PRO A N 1
ATOM 1440 C CA . PRO A 1 192 ? 2.736 7.219 -11.106 1.00 96.81 192 PRO A CA 1
ATOM 1441 C C . PRO A 1 192 ? 1.684 6.741 -10.091 1.00 96.81 192 PRO A C 1
ATOM 1443 O O . PRO A 1 192 ? 1.242 7.511 -9.236 1.00 96.81 192 PRO A O 1
ATOM 1446 N N . PHE A 1 193 ? 1.293 5.463 -10.151 1.00 96.69 193 PHE A N 1
ATOM 1447 C CA . PHE A 1 193 ? 0.380 4.861 -9.179 1.00 96.69 193 PHE A CA 1
ATOM 1448 C C . PHE A 1 193 ? 1.086 4.557 -7.856 1.00 96.69 193 PHE A C 1
ATOM 1450 O O . PHE A 1 193 ? 0.474 4.750 -6.813 1.00 96.69 193 PHE A O 1
ATOM 1457 N N . ILE A 1 194 ? 2.361 4.149 -7.877 1.00 97.00 194 ILE A N 1
ATOM 1458 C CA . ILE A 1 194 ? 3.184 3.938 -6.673 1.00 97.00 194 ILE A CA 1
ATOM 1459 C C . ILE A 1 194 ? 3.317 5.251 -5.882 1.00 97.00 194 ILE A C 1
ATOM 1461 O O . ILE A 1 194 ? 2.992 5.272 -4.696 1.00 97.00 194 ILE A O 1
ATOM 1465 N N . PHE A 1 195 ? 3.681 6.361 -6.539 1.00 97.38 195 PHE A N 1
ATOM 1466 C CA . PHE A 1 195 ? 3.725 7.692 -5.912 1.00 97.38 195 PHE A CA 1
ATOM 1467 C C . PHE A 1 195 ? 2.360 8.110 -5.345 1.00 97.38 195 PHE A C 1
ATOM 1469 O O . PHE A 1 195 ? 2.259 8.480 -4.175 1.00 97.38 195 PHE A O 1
ATOM 1476 N N . LYS A 1 196 ? 1.282 8.001 -6.137 1.00 97.25 196 LYS A N 1
ATOM 1477 C CA . LYS A 1 196 ? -0.064 8.365 -5.665 1.00 97.25 196 LYS A CA 1
ATOM 1478 C C . LYS A 1 196 ? -0.528 7.492 -4.493 1.00 97.25 196 LYS A C 1
ATOM 1480 O O . LYS A 1 196 ? -1.203 7.989 -3.595 1.00 97.25 196 LYS A O 1
ATOM 1485 N N . LYS A 1 197 ? -0.169 6.207 -4.486 1.00 95.56 197 LYS A N 1
ATOM 1486 C CA . LYS A 1 197 ? -0.481 5.267 -3.406 1.00 95.56 197 LYS A CA 1
ATOM 1487 C C . LYS A 1 197 ? 0.279 5.626 -2.125 1.00 95.56 197 LYS A C 1
ATOM 1489 O O . LYS A 1 197 ? -0.352 5.721 -1.080 1.00 95.56 197 LYS A O 1
ATOM 1494 N N . ALA A 1 198 ? 1.581 5.911 -2.218 1.00 96.00 198 ALA A N 1
ATOM 1495 C CA . ALA A 1 198 ? 2.394 6.342 -1.079 1.00 96.00 198 ALA A CA 1
ATOM 1496 C C . ALA A 1 198 ? 1.872 7.633 -0.429 1.00 96.00 198 ALA A C 1
ATOM 1498 O O . ALA A 1 198 ? 1.848 7.726 0.796 1.00 96.00 198 ALA A O 1
ATOM 1499 N N . ALA A 1 199 ? 1.416 8.600 -1.233 1.00 96.25 199 ALA A N 1
ATOM 1500 C CA . ALA A 1 199 ? 0.771 9.812 -0.731 1.00 96.25 199 ALA A CA 1
ATOM 1501 C C . ALA A 1 199 ? -0.567 9.508 -0.031 1.00 96.25 199 ALA A C 1
ATOM 1503 O O . ALA A 1 199 ? -0.778 9.942 1.096 1.00 96.25 199 ALA A O 1
ATOM 1504 N N . MET A 1 200 ? -1.445 8.715 -0.658 1.00 94.00 200 MET A N 1
ATOM 1505 C CA . MET A 1 200 ? -2.762 8.372 -0.096 1.00 94.00 200 MET A CA 1
ATOM 1506 C C . MET A 1 200 ? -2.709 7.481 1.157 1.00 94.00 200 MET A C 1
ATOM 1508 O O . MET A 1 200 ? -3.648 7.512 1.943 1.00 94.00 200 MET A O 1
ATOM 1512 N N . GLU A 1 201 ? -1.653 6.686 1.347 1.00 91.88 201 GLU A N 1
ATOM 1513 C CA . GLU A 1 201 ? -1.448 5.848 2.544 1.00 91.88 201 GLU A CA 1
ATOM 1514 C C . GLU A 1 201 ? -0.514 6.508 3.586 1.00 91.88 201 GLU A C 1
ATOM 1516 O O . GLU A 1 201 ? -0.100 5.855 4.540 1.00 91.88 201 GLU A O 1
ATOM 1521 N N . GLY A 1 202 ? -0.148 7.790 3.418 1.00 94.12 202 GLY A N 1
ATOM 1522 C CA . GLY A 1 202 ? 0.719 8.526 4.357 1.00 94.12 202 GLY A CA 1
ATOM 1523 C C . GLY A 1 202 ? 2.165 8.008 4.443 1.00 94.12 202 GLY A C 1
ATOM 1524 O O . GLY A 1 202 ? 2.919 8.375 5.343 1.00 94.12 202 GLY A O 1
ATOM 1525 N N . LEU A 1 203 ? 2.577 7.147 3.509 1.00 94.56 203 LEU A N 1
ATOM 1526 C CA . LEU A 1 203 ? 3.849 6.421 3.547 1.00 94.56 203 LEU A CA 1
ATOM 1527 C C . LEU A 1 203 ? 5.050 7.252 3.077 1.00 94.56 203 LEU A C 1
ATOM 1529 O O . LEU A 1 203 ? 6.185 6.846 3.335 1.00 94.56 203 LEU A O 1
ATOM 1533 N N . MET A 1 204 ? 4.820 8.388 2.402 1.00 95.88 204 MET A N 1
ATOM 1534 C CA . MET A 1 204 ? 5.853 9.199 1.732 1.00 95.88 204 MET A CA 1
ATOM 1535 C C . MET A 1 204 ? 7.160 9.368 2.535 1.00 95.88 204 MET A C 1
ATOM 1537 O O . MET A 1 204 ? 8.206 9.055 1.967 1.00 95.88 204 MET A O 1
ATOM 1541 N N . PRO A 1 205 ? 7.166 9.747 3.835 1.00 95.25 205 PRO A N 1
ATOM 1542 C CA . PRO A 1 205 ? 8.418 9.929 4.580 1.00 95.25 205 PRO A CA 1
ATOM 1543 C C . PRO A 1 205 ? 9.245 8.645 4.742 1.00 95.25 205 PRO A C 1
ATOM 1545 O O . PRO A 1 205 ? 10.469 8.706 4.793 1.00 95.25 205 PRO A O 1
ATOM 1548 N N . ARG A 1 206 ? 8.593 7.473 4.806 1.00 94.56 206 ARG A N 1
ATOM 1549 C CA . ARG A 1 206 ? 9.257 6.168 4.998 1.00 94.56 206 ARG A CA 1
ATOM 1550 C C . ARG A 1 206 ? 9.788 5.584 3.691 1.00 94.56 206 ARG A C 1
ATOM 1552 O O . ARG A 1 206 ? 10.806 4.895 3.695 1.00 94.56 206 ARG A O 1
ATOM 1559 N N . VAL A 1 207 ? 9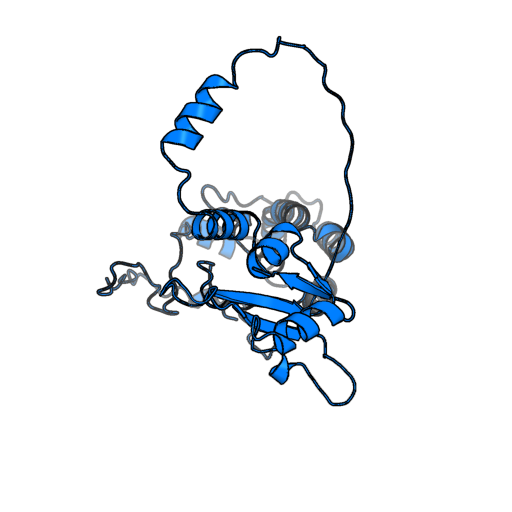.078 5.842 2.589 1.00 96.81 207 VAL A N 1
ATOM 1560 C CA . VAL A 1 207 ? 9.336 5.228 1.274 1.00 96.81 207 VAL A CA 1
ATOM 1561 C C . VAL A 1 207 ? 10.045 6.163 0.293 1.00 96.81 207 VAL A C 1
ATOM 1563 O O . VAL A 1 207 ? 10.318 5.754 -0.830 1.00 96.81 207 VAL A O 1
ATOM 1566 N N . ASN A 1 208 ? 10.382 7.396 0.690 1.00 97.06 208 ASN A N 1
ATOM 1567 C CA . ASN A 1 208 ? 11.028 8.374 -0.190 1.00 97.06 208 ASN A CA 1
ATOM 1568 C C . ASN A 1 208 ? 12.323 7.840 -0.832 1.00 97.06 208 ASN A C 1
ATOM 1570 O O . ASN A 1 208 ? 12.547 8.045 -2.019 1.00 97.06 208 ASN A O 1
ATOM 1574 N N . HIS A 1 209 ? 13.146 7.090 -0.090 1.00 97.94 209 HIS A N 1
ATOM 1575 C CA . HIS A 1 209 ? 14.362 6.497 -0.654 1.00 97.94 209 HIS A CA 1
ATOM 1576 C C . HIS A 1 209 ? 14.049 5.437 -1.728 1.00 97.94 209 HIS A C 1
ATOM 1578 O O . HIS A 1 209 ? 14.590 5.520 -2.829 1.00 97.94 209 HIS A O 1
ATOM 1584 N N . LEU A 1 210 ? 13.104 4.521 -1.471 1.00 97.81 210 LEU A N 1
ATOM 1585 C CA . LEU A 1 210 ? 12.578 3.585 -2.477 1.00 97.81 210 LEU A CA 1
ATOM 1586 C C . LEU A 1 210 ? 12.037 4.300 -3.727 1.00 97.81 210 LEU A C 1
ATOM 1588 O O . LEU A 1 210 ? 12.257 3.834 -4.842 1.00 97.81 210 LEU A O 1
ATOM 1592 N N . LEU A 1 211 ? 11.338 5.423 -3.549 1.00 97.69 211 LEU A N 1
ATOM 1593 C CA . LEU A 1 211 ? 10.786 6.221 -4.645 1.00 97.69 211 LEU A CA 1
ATOM 1594 C C . LEU A 1 211 ? 11.881 6.867 -5.511 1.00 97.69 211 LEU A C 1
ATOM 1596 O O . LEU A 1 211 ? 11.749 6.867 -6.735 1.00 97.69 211 LEU A O 1
ATOM 1600 N N . GLU A 1 212 ? 12.977 7.350 -4.918 1.00 97.31 212 GLU A N 1
ATOM 1601 C CA . GLU A 1 212 ? 14.132 7.843 -5.684 1.00 97.31 212 GLU A CA 1
ATOM 1602 C C . GLU A 1 212 ? 14.922 6.710 -6.361 1.00 97.31 212 GLU A C 1
ATOM 1604 O O . GLU A 1 212 ? 15.366 6.886 -7.493 1.00 97.31 212 GLU A O 1
ATOM 1609 N N . LEU A 1 213 ? 15.032 5.524 -5.750 1.00 97.62 213 LEU A N 1
ATOM 1610 C CA . LEU A 1 213 ? 15.628 4.349 -6.407 1.00 97.62 213 LEU A CA 1
ATOM 1611 C C . LEU A 1 213 ? 14.799 3.902 -7.628 1.00 97.62 213 LEU A C 1
ATOM 1613 O O . LEU A 1 213 ? 15.347 3.689 -8.707 1.00 97.62 213 LEU A O 1
ATOM 1617 N N . LEU A 1 214 ? 13.468 3.841 -7.496 1.00 96.94 214 LEU A N 1
ATOM 1618 C CA . LEU A 1 214 ? 12.548 3.523 -8.600 1.00 96.94 214 LEU A CA 1
ATOM 1619 C C . LEU A 1 214 ? 12.525 4.597 -9.704 1.00 96.94 214 LEU A C 1
ATOM 1621 O O . LEU A 1 214 ? 12.229 4.282 -10.854 1.00 96.94 214 LEU A O 1
ATOM 1625 N N . LYS A 1 215 ? 12.834 5.861 -9.382 1.00 96.38 215 LYS A N 1
ATOM 1626 C CA . LYS A 1 215 ? 13.094 6.907 -10.385 1.00 96.38 215 LYS A CA 1
ATOM 1627 C C . LYS A 1 215 ? 14.435 6.693 -11.090 1.00 96.38 215 LYS A C 1
ATOM 1629 O O . LYS A 1 215 ? 14.482 6.820 -12.306 1.00 96.38 215 LYS A O 1
ATOM 1634 N N . ALA A 1 216 ? 15.502 6.388 -10.349 1.00 96.00 216 ALA A N 1
ATOM 1635 C CA . ALA A 1 216 ? 16.857 6.251 -10.887 1.00 96.00 216 ALA A CA 1
ATOM 1636 C C . ALA A 1 216 ? 17.007 5.052 -11.841 1.00 96.00 216 ALA A C 1
ATOM 1638 O O . ALA A 1 216 ? 17.714 5.150 -12.840 1.00 96.00 216 ALA A O 1
ATOM 1639 N N . GLU A 1 217 ? 16.299 3.952 -11.577 1.00 95.62 217 GLU A N 1
ATOM 1640 C CA . GLU A 1 217 ? 16.243 2.787 -12.474 1.00 95.62 217 GLU A CA 1
ATOM 1641 C C . GLU A 1 217 ? 15.382 3.019 -13.729 1.00 95.62 217 GLU A C 1
ATOM 1643 O O . GLU A 1 217 ? 15.420 2.205 -14.650 1.00 95.62 217 GLU A O 1
ATOM 1648 N N . LYS A 1 218 ? 14.609 4.111 -13.811 1.00 93.62 218 LYS A N 1
ATOM 1649 C CA . LYS A 1 218 ? 13.828 4.451 -15.007 1.00 93.62 218 LYS A CA 1
ATOM 1650 C C . LYS A 1 218 ? 14.692 5.247 -15.990 1.00 93.62 218 LYS A C 1
ATOM 1652 O O . LYS A 1 218 ? 14.895 6.448 -15.818 1.00 93.62 218 LYS A O 1
ATOM 1657 N N . TYR A 1 219 ? 15.128 4.608 -17.072 1.00 87.62 219 TYR A N 1
ATOM 1658 C CA . TYR A 1 219 ? 15.906 5.281 -18.115 1.00 87.62 219 TYR A CA 1
ATOM 1659 C C . TYR A 1 219 ? 15.067 6.312 -18.896 1.00 87.62 219 TYR A C 1
ATOM 1661 O O . TYR A 1 219 ? 13.863 6.139 -19.098 1.00 87.62 219 TYR A O 1
ATOM 1669 N N . GLU A 1 220 ? 15.709 7.383 -19.381 1.00 72.56 220 GLU A N 1
ATOM 1670 C CA . GLU A 1 220 ? 15.052 8.439 -20.178 1.00 72.56 220 GLU A CA 1
ATOM 1671 C C . GLU A 1 220 ? 14.626 7.984 -21.585 1.00 72.56 220 GLU A C 1
ATOM 1673 O O . GLU A 1 220 ? 13.832 8.656 -22.247 1.00 72.56 220 GLU A O 1
ATOM 1678 N N . THR A 1 221 ? 15.124 6.832 -22.046 1.00 68.56 221 THR A N 1
ATOM 1679 C CA . THR A 1 221 ? 14.694 6.181 -23.289 1.00 68.56 221 THR A CA 1
ATOM 1680 C C . THR A 1 221 ? 13.168 6.068 -23.322 1.00 68.56 221 THR A C 1
ATOM 1682 O O . THR A 1 221 ? 12.565 5.643 -22.336 1.00 68.56 221 THR A O 1
ATOM 1685 N N . GLN A 1 222 ? 12.549 6.435 -24.453 1.00 71.94 222 GLN A N 1
ATOM 1686 C CA . GLN A 1 222 ? 11.093 6.593 -24.629 1.00 71.94 222 GLN A CA 1
ATOM 1687 C C . GLN A 1 222 ? 10.308 5.272 -24.479 1.00 71.94 222 GLN A C 1
ATOM 1689 O O . GLN A 1 222 ? 9.803 4.702 -25.443 1.00 71.94 222 GLN A O 1
ATOM 1694 N N . SER A 1 223 ? 10.215 4.783 -23.246 1.00 78.50 223 SER A N 1
ATOM 1695 C CA . SER A 1 223 ? 9.583 3.519 -22.881 1.00 78.50 223 SER A CA 1
ATOM 1696 C C . SER A 1 223 ? 8.064 3.668 -22.924 1.00 78.50 223 SER A C 1
ATOM 1698 O O . SER A 1 223 ? 7.503 4.593 -22.330 1.00 78.50 223 SER A O 1
ATOM 1700 N N . GLY A 1 224 ? 7.394 2.769 -23.643 1.00 87.06 224 GLY A N 1
ATOM 1701 C CA . GLY A 1 224 ? 5.947 2.804 -23.825 1.00 87.06 224 GLY A CA 1
ATOM 1702 C C . GLY A 1 224 ? 5.183 2.648 -22.507 1.00 87.06 224 GLY A C 1
ATOM 1703 O O . GLY A 1 224 ? 5.456 1.755 -21.711 1.00 87.06 224 GLY A O 1
ATOM 1704 N N . VAL A 1 225 ? 4.175 3.491 -22.280 1.00 93.00 225 VAL A N 1
ATOM 1705 C CA . VAL A 1 225 ? 3.239 3.303 -21.161 1.00 93.00 225 VAL A CA 1
ATOM 1706 C C . VAL A 1 225 ? 2.139 2.332 -21.592 1.00 93.00 225 VAL A C 1
ATOM 1708 O O . VAL A 1 225 ? 1.395 2.588 -22.544 1.00 93.00 225 VAL A O 1
ATOM 1711 N N . VAL A 1 226 ? 1.998 1.215 -20.879 1.00 93.75 226 VAL A N 1
ATOM 1712 C CA . VAL A 1 226 ? 1.017 0.172 -21.191 1.00 93.75 226 VAL A CA 1
ATOM 1713 C C . VAL A 1 226 ? -0.388 0.679 -20.867 1.00 93.75 226 VAL A C 1
ATOM 1715 O O . VAL A 1 226 ? -0.763 0.859 -19.711 1.00 93.75 226 VAL A O 1
ATOM 1718 N N . ALA A 1 227 ? -1.214 0.886 -21.896 1.00 95.06 227 ALA A N 1
ATOM 1719 C CA . ALA A 1 227 ? -2.566 1.421 -21.732 1.00 95.06 227 ALA A CA 1
ATOM 1720 C C . ALA A 1 227 ? -3.490 0.473 -20.925 1.00 95.06 227 ALA A C 1
ATOM 1722 O O . ALA A 1 227 ? -4.076 -0.470 -21.474 1.00 95.06 227 ALA A O 1
ATOM 1723 N N . LEU A 1 228 ? -3.637 0.763 -19.625 1.00 91.56 228 LEU A N 1
ATOM 1724 C CA . LEU A 1 228 ? -4.390 -0.017 -18.625 1.00 91.56 228 LEU A CA 1
ATOM 1725 C C . LEU A 1 228 ? -5.925 0.031 -18.786 1.00 91.56 228 LEU A C 1
ATOM 1727 O O . LEU A 1 228 ? -6.641 -0.812 -18.242 1.00 91.56 228 LEU A O 1
ATOM 1731 N N . GLY A 1 229 ? -6.460 1.019 -19.509 1.00 90.81 229 GLY A N 1
ATOM 1732 C CA . GLY A 1 229 ? -7.893 1.141 -19.809 1.00 90.81 229 GLY A CA 1
ATOM 1733 C C . GLY A 1 229 ? -8.800 1.184 -18.566 1.00 90.81 229 GLY A C 1
ATOM 1734 O O . GLY A 1 229 ? -8.817 2.161 -17.813 1.00 90.81 229 GLY A O 1
ATOM 1735 N N . LYS A 1 230 ? -9.602 0.127 -18.368 1.00 88.06 230 LYS A N 1
ATOM 1736 C CA . LYS A 1 230 ? -10.547 0.004 -17.238 1.00 88.06 230 LYS A CA 1
ATOM 1737 C C . LYS A 1 230 ? -9.921 -0.561 -15.955 1.00 88.06 230 LYS A C 1
ATOM 1739 O O . LYS A 1 230 ? -10.585 -0.558 -14.919 1.00 88.06 230 LYS A O 1
ATOM 1744 N N . PHE A 1 231 ? -8.674 -1.034 -15.992 1.00 84.88 231 PHE A N 1
ATOM 1745 C CA . PHE A 1 231 ? -7.973 -1.489 -14.790 1.00 84.88 231 PHE A CA 1
ATOM 1746 C C . PHE A 1 231 ? -7.658 -0.309 -13.850 1.00 84.88 231 PHE A C 1
ATOM 1748 O O . PHE A 1 231 ? -7.643 0.858 -14.260 1.00 84.88 231 PHE A O 1
ATOM 1755 N N . ARG A 1 232 ? -7.489 -0.600 -12.555 1.00 89.12 232 ARG A N 1
ATOM 1756 C CA . ARG A 1 232 ? -7.332 0.400 -11.485 1.00 89.12 232 ARG A CA 1
ATOM 1757 C C . ARG A 1 232 ? -6.276 -0.071 -10.470 1.00 89.12 232 ARG A C 1
ATOM 1759 O O . ARG A 1 232 ? -6.660 -0.614 -9.434 1.00 89.12 232 ARG A O 1
ATOM 1766 N N . PRO A 1 233 ? -4.972 0.158 -10.738 1.00 88.25 233 PRO A N 1
ATOM 1767 C CA . PRO A 1 233 ? -3.876 -0.311 -9.881 1.00 88.25 233 PRO A CA 1
ATOM 1768 C C . PRO A 1 233 ? -4.006 0.111 -8.412 1.00 88.25 233 PRO A C 1
ATOM 1770 O O . PRO A 1 233 ? -3.687 -0.663 -7.525 1.00 88.25 233 PRO A O 1
ATOM 1773 N N . MET A 1 234 ? -4.576 1.290 -8.137 1.00 90.62 234 MET A N 1
ATOM 1774 C CA . MET A 1 234 ? -4.781 1.845 -6.785 1.00 90.62 234 MET A CA 1
ATOM 1775 C C . MET A 1 234 ? -5.512 0.928 -5.776 1.00 90.62 234 MET A C 1
ATOM 1777 O O . MET A 1 234 ? -5.472 1.205 -4.577 1.00 90.62 234 MET A O 1
ATOM 1781 N N . ARG A 1 235 ? -6.189 -0.139 -6.236 1.00 85.31 235 ARG A N 1
ATOM 1782 C CA . ARG A 1 235 ? -6.810 -1.165 -5.374 1.00 85.31 235 ARG A CA 1
ATOM 1783 C C . ARG A 1 235 ? -5.824 -2.203 -4.818 1.00 85.31 235 ARG A C 1
ATOM 1785 O O . ARG A 1 235 ? -6.182 -2.921 -3.894 1.00 85.31 235 ARG A O 1
ATOM 1792 N N . MET A 1 236 ? -4.617 -2.289 -5.369 1.00 86.12 236 MET A N 1
ATOM 1793 C CA . MET A 1 236 ? -3.508 -3.086 -4.838 1.00 86.12 236 MET A CA 1
ATOM 1794 C C . MET A 1 236 ? -2.894 -2.371 -3.618 1.00 86.12 236 MET A C 1
ATOM 1796 O O . MET A 1 236 ? -3.066 -1.158 -3.456 1.00 86.12 236 MET A O 1
ATOM 1800 N N . SER A 1 237 ? -2.185 -3.096 -2.750 1.00 90.62 237 SER A N 1
ATOM 1801 C CA . SER A 1 237 ? -1.374 -2.484 -1.685 1.00 90.62 237 SER A CA 1
ATOM 1802 C C . SER A 1 237 ? -0.126 -1.808 -2.269 1.00 90.62 237 SER A C 1
ATOM 1804 O O . SER A 1 237 ? 0.298 -2.141 -3.379 1.00 90.62 237 SER A O 1
ATOM 1806 N N . PHE A 1 238 ? 0.483 -0.872 -1.532 1.00 94.00 238 PHE A N 1
ATOM 1807 C CA . PHE A 1 238 ? 1.704 -0.189 -1.976 1.00 94.00 238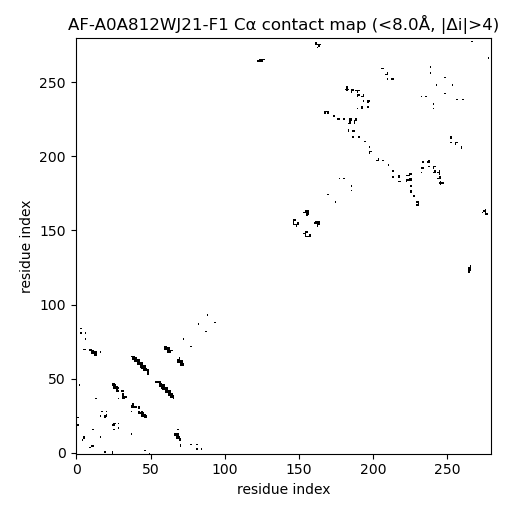 PHE A CA 1
ATOM 1808 C C . PHE A 1 238 ? 2.831 -1.162 -2.367 1.00 94.00 238 PHE A C 1
ATOM 1810 O O . PHE A 1 238 ? 3.339 -1.082 -3.486 1.00 94.00 238 PHE A O 1
ATOM 1817 N N . MET A 1 239 ? 3.166 -2.138 -1.510 1.00 94.25 239 MET A N 1
ATOM 1818 C CA . MET A 1 239 ? 4.236 -3.103 -1.815 1.00 94.25 239 MET A CA 1
ATOM 1819 C C . MET A 1 239 ? 3.938 -3.931 -3.071 1.00 94.25 239 MET A C 1
ATOM 1821 O O . MET A 1 239 ? 4.826 -4.144 -3.889 1.00 94.25 239 MET A O 1
ATOM 1825 N N . HIS A 1 240 ? 2.678 -4.323 -3.272 1.00 92.31 240 HIS A N 1
ATOM 1826 C CA . HIS A 1 240 ? 2.273 -5.133 -4.419 1.00 92.31 240 HIS A CA 1
ATOM 1827 C C . HIS A 1 240 ? 2.315 -4.345 -5.743 1.00 92.31 240 HIS A C 1
ATOM 1829 O O . HIS A 1 240 ? 2.540 -4.931 -6.800 1.00 92.31 240 HIS A O 1
ATOM 1835 N N . LEU A 1 241 ? 2.156 -3.012 -5.706 1.00 95.00 241 LEU A N 1
ATOM 1836 C CA . LEU A 1 241 ? 2.414 -2.144 -6.864 1.00 95.00 241 LEU A CA 1
ATOM 1837 C C . LEU A 1 241 ? 3.906 -2.066 -7.201 1.00 95.00 241 LEU A C 1
ATOM 1839 O O . LEU A 1 241 ? 4.256 -2.141 -8.376 1.00 95.00 241 LEU A O 1
ATOM 1843 N N . VAL A 1 242 ? 4.775 -1.958 -6.190 1.00 96.00 242 VAL A N 1
ATOM 1844 C CA . VAL A 1 242 ? 6.237 -1.974 -6.372 1.00 96.00 242 VAL A CA 1
ATOM 1845 C C . VAL A 1 242 ? 6.680 -3.309 -6.976 1.00 96.00 242 VAL A C 1
ATOM 1847 O O . VAL A 1 242 ? 7.356 -3.317 -8.000 1.00 96.00 242 VAL A O 1
ATOM 1850 N N . GLU A 1 243 ? 6.217 -4.433 -6.427 1.00 95.31 243 GLU A N 1
ATOM 1851 C CA . GLU A 1 243 ? 6.510 -5.786 -6.930 1.00 95.31 243 GLU A CA 1
ATOM 1852 C C . GLU A 1 243 ? 5.927 -6.069 -8.320 1.00 95.31 243 GLU A C 1
ATOM 1854 O O . GLU A 1 243 ? 6.462 -6.903 -9.041 1.00 95.31 243 GLU A O 1
ATOM 1859 N N . SER A 1 244 ? 4.877 -5.351 -8.729 1.00 94.69 244 SER A N 1
ATOM 1860 C CA . SER A 1 244 ? 4.309 -5.449 -10.083 1.00 94.69 244 SER A CA 1
ATOM 1861 C C . SER A 1 244 ? 4.950 -4.497 -11.101 1.00 94.69 244 SER A C 1
ATOM 1863 O O . SER A 1 244 ? 4.625 -4.572 -12.285 1.00 94.69 244 SER A O 1
ATOM 1865 N N . SER A 1 245 ? 5.833 -3.586 -10.674 1.00 96.19 245 SER A N 1
ATOM 1866 C CA . SER A 1 245 ? 6.467 -2.613 -11.577 1.00 96.19 245 SER A CA 1
ATOM 1867 C C . SER A 1 245 ? 7.667 -3.160 -12.354 1.00 96.19 245 SER A C 1
ATOM 1869 O O . SER A 1 245 ? 8.044 -2.562 -13.353 1.00 96.19 245 SER A O 1
ATOM 1871 N N . MET A 1 246 ? 8.244 -4.293 -11.943 1.00 96.62 246 MET A N 1
ATOM 1872 C CA . MET A 1 246 ? 9.344 -4.981 -12.631 1.00 96.62 246 MET A CA 1
ATOM 1873 C C . MET A 1 246 ? 9.262 -6.481 -12.330 1.00 96.62 246 MET A C 1
ATOM 1875 O O . MET A 1 246 ? 9.034 -6.855 -11.180 1.00 96.62 246 MET A O 1
ATOM 1879 N N . ARG A 1 247 ? 9.510 -7.355 -13.312 1.00 93.81 247 ARG A N 1
ATOM 1880 C CA . ARG A 1 247 ? 9.595 -8.814 -13.098 1.00 93.81 247 ARG A CA 1
ATOM 1881 C C . ARG A 1 247 ? 10.774 -9.181 -12.205 1.00 93.81 247 ARG A C 1
ATOM 1883 O O . ARG A 1 247 ? 10.692 -10.142 -11.443 1.00 93.81 247 ARG A O 1
ATOM 1890 N N . GLN A 1 248 ? 11.881 -8.445 -12.318 1.00 95.25 248 GLN A N 1
ATOM 1891 C CA . GLN A 1 248 ? 13.092 -8.691 -11.542 1.00 95.25 248 GLN A CA 1
ATOM 1892 C C . GLN A 1 248 ? 13.569 -7.412 -10.851 1.00 95.25 248 GLN A C 1
ATOM 1894 O O . GLN A 1 248 ? 14.508 -6.763 -11.302 1.00 95.25 248 GLN A O 1
ATOM 1899 N N . LEU A 1 249 ? 12.953 -7.080 -9.707 1.00 95.06 249 LEU A N 1
ATOM 1900 C CA . LEU A 1 249 ? 13.383 -5.949 -8.873 1.00 95.06 249 LEU A CA 1
ATOM 1901 C C . LEU A 1 249 ? 14.901 -6.011 -8.591 1.00 95.06 249 LEU A C 1
ATOM 1903 O O . LEU A 1 249 ? 15.354 -7.023 -8.023 1.00 95.06 249 LEU A O 1
ATOM 1907 N N . PRO A 1 250 ? 15.671 -4.953 -8.924 1.00 97.19 250 PRO A N 1
ATOM 1908 C CA . PRO A 1 250 ? 17.105 -4.871 -8.670 1.00 97.19 250 PRO A CA 1
ATOM 1909 C C . PRO A 1 250 ? 17.459 -5.136 -7.199 1.00 97.19 250 PRO A C 1
ATOM 1911 O O . PRO A 1 250 ? 16.655 -4.826 -6.314 1.00 97.19 250 PRO A O 1
ATOM 1914 N N . PRO A 1 251 ? 18.653 -5.680 -6.886 1.00 97.44 251 PRO A N 1
ATOM 1915 C CA . PRO A 1 251 ? 18.997 -6.087 -5.522 1.00 97.44 251 PRO A CA 1
ATOM 1916 C C . PRO A 1 251 ? 18.852 -4.976 -4.474 1.00 97.44 251 PRO A C 1
ATOM 1918 O O . PRO A 1 251 ? 18.402 -5.249 -3.364 1.00 97.44 251 PRO A O 1
ATOM 1921 N N . HIS A 1 252 ? 19.168 -3.727 -4.832 1.00 97.62 252 HIS A N 1
ATOM 1922 C CA . HIS A 1 252 ? 19.062 -2.575 -3.935 1.00 97.62 252 HIS A CA 1
ATOM 1923 C C . HIS A 1 252 ? 17.593 -2.170 -3.677 1.00 97.62 252 HIS A C 1
ATOM 1925 O O . HIS A 1 252 ? 17.203 -2.032 -2.520 1.00 97.62 252 HIS A O 1
ATOM 1931 N N . ILE A 1 253 ? 16.740 -2.102 -4.711 1.00 97.50 253 ILE A N 1
ATOM 1932 C CA . ILE A 1 253 ? 15.286 -1.884 -4.562 1.00 97.50 253 ILE A CA 1
ATOM 1933 C C . ILE A 1 253 ? 14.643 -3.022 -3.765 1.00 97.50 253 ILE A C 1
ATOM 1935 O O . ILE A 1 253 ? 13.756 -2.788 -2.949 1.00 97.50 253 ILE A O 1
ATOM 1939 N N . ARG A 1 254 ? 15.097 -4.265 -3.961 1.00 97.38 254 ARG A N 1
ATOM 1940 C CA . ARG A 1 254 ? 14.602 -5.432 -3.220 1.00 97.38 254 ARG A CA 1
ATOM 1941 C C . ARG A 1 254 ? 15.000 -5.385 -1.743 1.00 97.38 254 ARG A C 1
ATOM 1943 O O . ARG A 1 254 ? 14.172 -5.697 -0.891 1.00 97.38 254 ARG A O 1
ATOM 1950 N N . ALA A 1 255 ? 16.230 -4.973 -1.436 1.00 97.38 255 ALA A N 1
ATOM 1951 C CA . ALA A 1 255 ? 16.686 -4.759 -0.064 1.00 97.38 255 ALA A CA 1
ATOM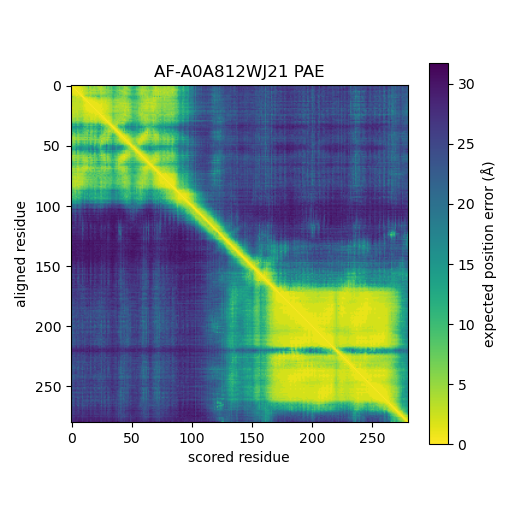 1952 C C . ALA A 1 255 ? 15.881 -3.646 0.627 1.00 97.38 255 ALA A C 1
ATOM 1954 O O . ALA A 1 255 ? 15.389 -3.850 1.733 1.00 97.38 255 ALA A O 1
ATOM 1955 N N . GLU A 1 256 ? 15.663 -2.521 -0.053 1.00 97.69 256 GLU A N 1
ATOM 1956 C CA . GLU A 1 256 ? 14.880 -1.388 0.453 1.00 97.69 256 GLU A CA 1
ATOM 1957 C C . GLU A 1 256 ? 13.385 -1.731 0.626 1.00 97.69 256 GLU A C 1
ATOM 1959 O O . GLU A 1 256 ? 12.781 -1.431 1.655 1.00 97.69 256 GLU A O 1
ATOM 1964 N N . SER A 1 257 ? 12.794 -2.449 -0.333 1.00 96.31 257 SER A N 1
ATOM 1965 C CA . SER A 1 257 ? 11.442 -3.018 -0.238 1.00 96.31 257 SER A CA 1
ATOM 1966 C C . SER A 1 257 ? 11.301 -3.927 0.991 1.00 96.31 257 SER A C 1
ATOM 1968 O O . SER A 1 257 ? 10.323 -3.829 1.734 1.00 96.31 257 SER A O 1
ATOM 1970 N N . ASN A 1 258 ? 12.310 -4.758 1.268 1.00 94.81 258 ASN A N 1
ATOM 1971 C CA . ASN A 1 258 ? 12.342 -5.611 2.455 1.00 94.81 258 ASN A CA 1
ATOM 1972 C C . ASN A 1 258 ? 12.578 -4.823 3.759 1.00 94.81 258 ASN A C 1
ATOM 1974 O O . ASN A 1 258 ? 11.959 -5.162 4.768 1.00 94.81 258 ASN A O 1
ATOM 1978 N N . ARG A 1 259 ? 13.387 -3.749 3.748 1.00 96.62 259 ARG A N 1
ATOM 1979 C CA . ARG A 1 259 ? 13.526 -2.812 4.881 1.00 96.62 259 ARG A CA 1
ATOM 1980 C C . ARG A 1 259 ? 12.160 -2.235 5.247 1.00 96.62 259 ARG A C 1
ATOM 1982 O O . ARG A 1 259 ? 11.695 -2.437 6.367 1.00 96.62 259 ARG A O 1
ATOM 1989 N N . ILE A 1 260 ? 11.473 -1.630 4.278 1.00 94.44 260 ILE A N 1
ATOM 1990 C CA . ILE A 1 260 ? 10.141 -1.035 4.455 1.00 94.44 260 ILE A CA 1
ATOM 1991 C C . ILE A 1 260 ? 9.131 -2.079 4.960 1.00 94.44 260 ILE A C 1
ATOM 1993 O O . ILE A 1 260 ? 8.429 -1.815 5.933 1.00 94.44 260 ILE A O 1
ATOM 1997 N N . LYS A 1 261 ? 9.108 -3.298 4.400 1.00 91.19 261 LYS A N 1
ATOM 1998 C CA . LYS A 1 261 ? 8.266 -4.403 4.909 1.00 91.19 261 LYS A CA 1
ATOM 1999 C C . LYS A 1 261 ? 8.541 -4.775 6.372 1.00 91.19 261 LYS A C 1
ATOM 2001 O O . LYS A 1 261 ? 7.620 -5.210 7.051 1.00 91.19 261 LYS A O 1
ATOM 2006 N N . SER A 1 262 ? 9.776 -4.626 6.858 1.00 90.94 262 SER A N 1
ATOM 2007 C CA . SER A 1 262 ? 10.142 -4.917 8.255 1.00 90.94 262 SER A CA 1
ATOM 2008 C C . SER A 1 262 ? 9.817 -3.779 9.241 1.00 90.94 262 SER A C 1
ATOM 2010 O O . SER A 1 262 ? 9.676 -4.025 10.444 1.00 90.94 262 SER A O 1
ATOM 2012 N N . GLU A 1 263 ? 9.670 -2.553 8.727 1.00 90.06 263 GLU A N 1
ATOM 2013 C CA . GLU A 1 263 ? 9.303 -1.333 9.464 1.00 90.06 263 GLU A CA 1
ATOM 2014 C C . GLU A 1 263 ? 7.792 -1.062 9.483 1.00 90.06 263 GLU A C 1
ATOM 2016 O O . GLU A 1 263 ? 7.291 -0.361 10.366 1.00 90.06 263 GLU A O 1
ATOM 2021 N N . LEU A 1 264 ? 7.051 -1.606 8.517 1.00 76.81 264 LEU A N 1
ATOM 2022 C CA . LEU A 1 264 ? 5.596 -1.642 8.568 1.00 76.81 264 LEU A CA 1
ATOM 2023 C C . LEU A 1 264 ? 5.129 -2.586 9.698 1.00 76.81 264 LEU A C 1
ATOM 2025 O O . LEU A 1 264 ? 5.724 -3.649 9.905 1.00 76.81 264 LEU A O 1
ATOM 2029 N N . PRO A 1 265 ? 4.052 -2.242 10.431 1.00 70.56 265 PRO A N 1
ATOM 2030 C CA . PRO A 1 265 ? 3.332 -3.236 11.220 1.00 70.56 265 PRO A CA 1
ATOM 2031 C C . PRO A 1 265 ? 2.757 -4.317 10.280 1.00 70.56 265 PRO A C 1
ATOM 2033 O O . PRO A 1 265 ? 2.545 -4.051 9.092 1.00 70.56 265 PRO A O 1
ATOM 2036 N N . PRO A 1 266 ? 2.497 -5.539 10.776 1.00 61.56 266 PRO A N 1
ATOM 2037 C CA . PRO A 1 266 ? 1.829 -6.565 9.980 1.00 61.56 266 PRO A CA 1
ATOM 2038 C C . PRO A 1 266 ? 0.403 -6.112 9.616 1.00 61.56 266 PRO A C 1
ATOM 2040 O O . PRO A 1 266 ? -0.147 -5.217 10.265 1.00 61.56 266 PRO A O 1
ATOM 2043 N N . PRO A 1 267 ? -0.247 -6.755 8.632 1.00 61.41 267 PRO A N 1
ATOM 2044 C CA . PRO A 1 267 ? -1.681 -6.585 8.443 1.00 61.41 267 PRO A CA 1
ATOM 2045 C C . PRO A 1 267 ? -2.436 -7.011 9.712 1.00 61.41 267 PRO A C 1
ATOM 2047 O O . PRO A 1 267 ? -2.348 -8.162 10.142 1.00 61.41 267 PRO A O 1
ATOM 2050 N N . ALA A 1 268 ? -3.195 -6.088 10.305 1.00 50.09 268 ALA A N 1
ATOM 2051 C CA . ALA A 1 268 ? -4.081 -6.398 11.420 1.00 50.09 268 ALA A CA 1
ATOM 2052 C C . ALA A 1 268 ? -5.246 -7.276 10.932 1.00 50.09 268 ALA A C 1
ATOM 2054 O O . ALA A 1 268 ? -6.009 -6.878 10.049 1.00 50.09 268 ALA A O 1
ATOM 2055 N N . VAL A 1 269 ? -5.395 -8.472 11.509 1.00 51.56 269 VAL A N 1
ATOM 2056 C CA . VAL A 1 269 ? -6.502 -9.386 11.194 1.00 51.56 269 VAL A CA 1
ATOM 2057 C C . VAL A 1 269 ? -7.750 -8.928 11.950 1.00 51.56 269 VAL A C 1
ATOM 2059 O O . VAL A 1 269 ? -8.012 -9.351 13.074 1.00 51.56 269 VAL A O 1
ATOM 2062 N N . THR A 1 270 ? -8.526 -8.034 11.339 1.00 51.91 270 THR A N 1
ATOM 2063 C CA . THR A 1 270 ? -9.792 -7.553 11.903 1.00 51.91 270 THR A CA 1
ATOM 2064 C C . THR A 1 270 ? -10.879 -8.622 11.771 1.00 51.91 270 THR A C 1
ATOM 2066 O O . THR A 1 270 ? -11.572 -8.725 10.757 1.00 51.91 270 THR A O 1
ATOM 2069 N N . HIS A 1 271 ? -11.045 -9.446 12.809 1.00 46.25 271 HIS A N 1
ATOM 2070 C CA . HIS A 1 271 ? -12.146 -10.408 12.889 1.00 46.25 271 HIS A CA 1
ATOM 2071 C C . HIS A 1 271 ? -13.501 -9.684 12.774 1.00 46.25 271 HIS A C 1
ATOM 2073 O O . HIS A 1 271 ? -13.866 -8.893 13.634 1.00 46.25 271 HIS A O 1
ATOM 2079 N N . GLY A 1 272 ? -14.233 -9.950 11.685 1.00 57.41 272 GLY A N 1
ATOM 2080 C CA . GLY A 1 272 ? -15.500 -9.284 11.345 1.00 57.41 272 GLY A CA 1
ATOM 2081 C C . GLY A 1 272 ? -15.391 -8.186 10.276 1.00 57.41 272 GLY A C 1
ATOM 2082 O O . GLY A 1 272 ? -16.406 -7.796 9.701 1.00 57.41 272 GLY A O 1
ATOM 2083 N N . GLY A 1 273 ? -14.182 -7.728 9.934 1.00 50.59 273 GLY A N 1
ATOM 2084 C CA . GLY A 1 273 ? -13.974 -6.711 8.906 1.00 50.59 273 GLY A CA 1
ATOM 2085 C C . GLY A 1 273 ? -14.361 -7.199 7.505 1.00 50.59 273 GLY A C 1
ATOM 2086 O O . GLY A 1 273 ? -13.779 -8.148 6.985 1.00 50.59 273 GLY A O 1
ATOM 2087 N N . SER A 1 274 ? -15.286 -6.501 6.836 1.00 46.16 274 SER A N 1
ATOM 2088 C CA . SER A 1 274 ? -15.685 -6.765 5.436 1.00 46.16 274 SER A CA 1
ATOM 2089 C C . SER A 1 274 ? -14.634 -6.290 4.404 1.00 46.16 274 SER A C 1
ATOM 2091 O O . SER A 1 274 ? -14.975 -5.770 3.336 1.00 46.16 274 SER A O 1
ATOM 2093 N N . GLY A 1 275 ? -13.348 -6.431 4.731 1.00 46.66 275 GLY A N 1
ATOM 2094 C CA . GLY A 1 275 ? -12.217 -6.069 3.880 1.00 46.66 275 GLY A CA 1
ATOM 2095 C C . GLY A 1 275 ? -11.789 -7.201 2.934 1.00 46.66 275 GLY A C 1
ATOM 2096 O O . GLY A 1 275 ? -12.141 -8.363 3.143 1.00 46.66 275 GLY A O 1
ATOM 2097 N N . PRO A 1 276 ? -11.009 -6.897 1.880 1.00 41.94 276 PRO A N 1
ATOM 2098 C CA . PRO A 1 276 ? -10.388 -7.927 1.057 1.00 41.94 276 PRO A CA 1
ATOM 2099 C C . PRO A 1 276 ? -9.337 -8.681 1.883 1.00 41.94 276 PRO A C 1
ATOM 2101 O O . PRO A 1 276 ? -8.294 -8.122 2.214 1.00 41.94 276 PRO A O 1
ATOM 2104 N N . SER A 1 277 ? -9.611 -9.948 2.198 1.00 39.03 277 SER A N 1
ATOM 2105 C CA . SER A 1 277 ? -8.687 -10.806 2.948 1.00 39.03 277 SER A CA 1
ATOM 2106 C C . SER A 1 277 ? -7.343 -10.936 2.221 1.00 39.03 277 SER A C 1
ATOM 2108 O O . SER A 1 277 ? -7.280 -11.453 1.102 1.00 39.03 277 SER A O 1
ATOM 2110 N N . LEU A 1 278 ? -6.279 -10.433 2.853 1.00 43.41 278 LEU A N 1
ATOM 2111 C CA . LEU A 1 278 ? -4.894 -10.568 2.406 1.00 43.41 278 LEU A CA 1
ATOM 2112 C C . LEU A 1 278 ? -4.286 -11.827 3.032 1.00 43.41 278 LEU A C 1
ATOM 2114 O O . LEU A 1 278 ? -3.599 -11.758 4.049 1.00 43.41 278 LEU A O 1
ATOM 2118 N N . MET A 1 279 ? -4.543 -12.978 2.411 1.00 34.28 279 MET A N 1
ATOM 2119 C CA . MET A 1 279 ? -3.681 -14.147 2.596 1.00 34.28 279 MET A CA 1
ATOM 2120 C C . MET A 1 279 ? -2.353 -13.941 1.853 1.00 34.28 279 MET A C 1
ATOM 2122 O O . MET A 1 279 ? -2.330 -13.351 0.769 1.00 34.28 279 MET A O 1
ATOM 2126 N N . LEU A 1 280 ? -1.274 -14.423 2.476 1.00 33.84 280 LEU A N 1
ATOM 2127 C CA . LEU A 1 280 ? 0.073 -14.563 1.910 1.00 33.84 280 LEU A CA 1
ATOM 2128 C C . LEU A 1 280 ? 0.208 -15.880 1.132 1.00 33.84 280 LEU A C 1
ATOM 2130 O O . LEU A 1 280 ? -0.516 -16.834 1.493 1.00 33.84 280 LEU A O 1
#

Foldseek 3Di:
DVVLVCLVVQKDWQVVQVVCVVVVQWDFQVVQDDPVGGDWDKTFIFGDDDDPDPDHTDTFIWTDDPTIIGGPDDPVVSVVVNCVVVDDDDPVVVVVVVVVPPDDDDDDDDDDDDDDDDDDDDDDDDDDDDDDDPDVCVPPPDPDQPQPCDPVRARARPPPRARDDPAPDQDPVLVVLLVPFALLLLLVQLLVLLVVLCVVVVNCVLCVVLNVVSVVPNDPPPGHHRPRDPHDCSVDHSLVSVCSSHSDPPPVSVVSSVVSVVVHHPPDPPDVDSDDDDDD

Secondary structure (DSSP, 8-state):
-HHHHHHHHSEEEHHHHHHHHHTTSEE-GGGTEETTEEPSEEEEEEEPPPTT--PPPEEEEEEE-SSEEEE---HHHHHHHHHHHH-SPPHHHHHHHHHH-----------------------------------GGGS-SS--------TT---B-TTT-SB-----PPPHHHHHHHHHS-HHHHHHHHHHHHHHHHHHTT-HHHHHHHHHHHHHTS-SS-PPP---TT--GGGS-HHHHHHTS-SS--HHHHHHHHHHHHHSPPPP--TT--S-----

pLDDT: mean 70.83, std 21.44, range [22.88, 97.94]

Nearest PDB structures (foldseek):
  3hw2-assembly1_A  TM=2.828E-01  e=7.479E+00  Salmonella enterica subsp. enterica serovar Typhimurium str. LT2

Sequence (280 aa):
SLLRRLLAERELTATEAREAESRGELQGLEALSDAAGLKPGFVALTLLPEEKEPKPPYAVAASLSESALELALTQTELASLAEDLNGQPSVQEILSTATAAKDQPDVEAEDDEAEAHTYPFHSLRCLPNGGMLFDATSFGDGTRSTVGMGATGRMECAYCHFPHSKMSKPDGRLRQRLNDASDQELLATFLPFIFKKAAMEGLMPRVNHLLELLKAEKYETQSGVVALGKFRPMRMSFMHLVESSMRQLPPHIRAESNRIKSELPPPAVTHGGSGPSLML